Protein AF-A0A4P9YZU3-F1 (afdb_monomer_lite)

InterPro domains:
  IPR013868 Tethering factor for nuclear proteasome Cut8/Sts1 [PF08559] (1-194)
  IPR013868 Tethering factor for nuclear proteasome Cut8/Sts1 [PTHR28032] (4-198)
  IPR038422 Cut8/Sts1 superfamily [G3DSA:1.20.58.1590] (1-195)

Radius of gyration: 26.09 Å; chains: 1; bounding box: 53×91×90 Å

pLDDT: mean 85.04, std 13.96, range [42.75, 96.06]

Sequence (223 aa):
PLTPSNATESLDKQQLASLIATLVDKHPHLRPEVVAQLPRPTIQSVTSALNTLHRRLLAAFPYSRNGPGRDDYTFHRVRPVLDELRTNLLQYGEHFVQASEHSVTAFAYLALAATIIEQMPHWDNPEHDRAYRSDLYRRLAERWQLAVDVATKRAAEGKIYGEQTVSEWYRCLERHSAQANGALDDVLASFRKGLGWMIGVHPTVPTVNPIPSGHGLFSSGIY

Secondary structure (DSSP, 8-state):
---HHHHHHT--HHHHHHHHHHHHHH-GGGHHHHHHHSPPPPHHHHHHHHHHHHHHHHHHSPP-TTSS--SHHHHHHHHHHHHHHHHHHHHHHHHHHHS-S-HHHHHHHHHHHHHHHHTSPPPSSHHHHIIIIIHHHHHHHHHHHHHHHHHHHHHHTT----HHHHHHHHHHHHHHHHHTTTTTHHHHHHHHHHTGGGTT--------PPP------------

Structure (mmCIF, N/CA/C/O backbone):
data_AF-A0A4P9YZU3-F1
#
_entry.id   AF-A0A4P9YZU3-F1
#
loop_
_atom_site.group_PDB
_atom_site.id
_atom_site.type_symbol
_atom_site.label_atom_id
_atom_site.label_alt_id
_atom_site.label_comp_id
_atom_site.label_asym_id
_atom_site.label_entity_id
_atom_site.label_seq_id
_atom_site.pdbx_PDB_ins_code
_atom_site.Cartn_x
_atom_site.Cartn_y
_atom_site.Cartn_z
_atom_site.occupancy
_atom_site.B_iso_or_equiv
_atom_site.auth_seq_id
_atom_site.auth_comp_id
_atom_site.auth_asym_id
_atom_site.auth_atom_id
_atom_site.pdbx_PDB_model_num
ATOM 1 N N . PRO A 1 1 ? -15.976 -33.648 -32.271 1.00 57.41 1 PRO A N 1
ATOM 2 C CA . PRO A 1 1 ? -16.335 -32.250 -31.923 1.00 57.41 1 PRO A CA 1
ATOM 3 C C . PRO A 1 1 ? -15.820 -31.899 -30.521 1.00 57.41 1 PRO A C 1
ATOM 5 O O . PRO A 1 1 ? -16.070 -32.660 -29.593 1.00 57.41 1 PRO A O 1
ATOM 8 N N . LEU A 1 2 ? -15.067 -30.804 -30.378 1.00 50.19 2 LEU A N 1
ATOM 9 C CA . LEU A 1 2 ? -14.617 -30.316 -29.069 1.00 50.19 2 LEU A CA 1
ATOM 10 C C . LEU A 1 2 ? -15.825 -29.762 -28.301 1.00 50.19 2 LEU A C 1
ATOM 12 O O . LEU A 1 2 ? -16.547 -28.912 -28.819 1.00 50.19 2 LEU A O 1
ATOM 16 N N . THR A 1 3 ? -16.070 -30.262 -27.093 1.00 70.00 3 THR A N 1
ATOM 17 C CA . THR A 1 3 ? -17.050 -29.683 -26.166 1.00 70.00 3 THR A CA 1
ATOM 18 C C . THR A 1 3 ? -16.420 -28.486 -25.439 1.00 70.00 3 THR A C 1
ATOM 20 O O . THR A 1 3 ? -15.199 -28.468 -25.255 1.00 70.00 3 THR A O 1
ATOM 23 N N . PRO A 1 4 ? -17.208 -27.489 -24.990 1.00 68.06 4 PRO A N 1
ATOM 24 C CA . PRO A 1 4 ? -16.687 -26.359 -24.215 1.00 68.06 4 PRO A CA 1
ATOM 25 C C . PRO A 1 4 ? -15.885 -26.800 -22.981 1.00 68.06 4 PRO A C 1
ATOM 27 O O . PRO A 1 4 ? -14.844 -26.220 -22.698 1.00 68.06 4 PRO A O 1
ATOM 30 N N . SER A 1 5 ? -16.316 -27.873 -22.307 1.00 70.81 5 SER A N 1
ATOM 31 C CA . SER A 1 5 ? -15.643 -28.439 -21.130 1.00 70.81 5 SER A CA 1
ATOM 32 C C . SER A 1 5 ? -14.232 -28.951 -21.442 1.00 70.81 5 SER A C 1
ATOM 34 O O . SER A 1 5 ? -13.272 -28.549 -20.790 1.00 70.81 5 SER A O 1
ATOM 36 N N . ASN A 1 6 ? -14.070 -29.742 -22.506 1.00 70.75 6 ASN A N 1
ATOM 37 C CA . ASN A 1 6 ? -12.763 -30.295 -22.874 1.00 70.75 6 ASN A CA 1
ATOM 38 C C . ASN A 1 6 ? -11.835 -29.210 -23.448 1.00 70.75 6 ASN A C 1
ATOM 40 O O . ASN A 1 6 ? -10.616 -29.299 -23.329 1.00 70.75 6 ASN A O 1
ATOM 44 N N . ALA A 1 7 ? -12.399 -28.161 -24.060 1.00 69.50 7 ALA A N 1
ATOM 45 C CA . ALA A 1 7 ? -11.628 -27.004 -24.501 1.00 69.50 7 ALA A CA 1
ATOM 46 C C . ALA A 1 7 ? -11.072 -26.214 -23.304 1.00 69.50 7 ALA A C 1
ATOM 48 O O . ALA A 1 7 ? -9.908 -25.821 -23.330 1.00 69.50 7 ALA A O 1
ATOM 49 N N . THR A 1 8 ? -11.858 -26.038 -22.233 1.00 71.94 8 THR A N 1
ATOM 50 C CA . THR A 1 8 ? -11.397 -25.343 -21.019 1.00 71.94 8 THR A CA 1
ATOM 51 C C . THR A 1 8 ? -10.332 -26.104 -20.236 1.00 71.94 8 THR A C 1
ATOM 53 O O . THR A 1 8 ? -9.487 -25.466 -19.620 1.00 71.94 8 THR A O 1
ATOM 56 N N . GLU A 1 9 ? -10.313 -27.439 -20.303 1.00 78.50 9 GLU A N 1
ATOM 57 C CA . GLU A 1 9 ? -9.269 -28.266 -19.672 1.00 78.50 9 GLU A CA 1
ATOM 58 C C . GLU A 1 9 ? -7.877 -28.039 -20.274 1.00 78.50 9 GLU A C 1
ATOM 60 O O . GLU A 1 9 ? -6.870 -28.224 -19.595 1.00 78.50 9 GLU A O 1
ATOM 65 N N . SER A 1 10 ? -7.813 -27.615 -21.539 1.00 82.56 10 SER A N 1
ATOM 66 C CA . SER A 1 10 ? -6.550 -27.315 -22.221 1.00 82.56 10 SER A CA 1
ATOM 67 C C . SER A 1 10 ? -6.016 -25.903 -21.954 1.00 82.56 10 SER A C 1
ATOM 69 O O . SER A 1 10 ? -4.887 -25.606 -22.343 1.00 82.56 10 SER A O 1
ATOM 71 N N . LEU A 1 11 ? -6.813 -25.035 -21.317 1.00 83.69 11 LEU A N 1
ATOM 72 C CA . LEU A 1 11 ? -6.435 -23.648 -21.063 1.00 83.69 11 LEU A CA 1
ATOM 73 C C . LEU A 1 11 ? -5.573 -23.534 -19.806 1.00 83.69 11 LEU A C 1
ATOM 75 O O . LEU A 1 11 ? -5.938 -24.007 -18.730 1.00 83.69 11 LEU A O 1
ATOM 79 N N . ASP A 1 12 ? -4.458 -22.820 -19.919 1.00 85.81 12 ASP A N 1
ATOM 80 C CA . ASP A 1 12 ? -3.686 -22.405 -18.756 1.00 85.81 12 ASP A CA 1
ATOM 81 C C . ASP A 1 12 ? -4.358 -21.235 -18.001 1.00 85.81 12 ASP A C 1
ATOM 83 O O . ASP A 1 12 ? -5.349 -20.633 -18.432 1.00 85.81 12 ASP A O 1
ATOM 87 N N . LYS A 1 13 ? -3.799 -20.883 -16.837 1.00 82.19 13 LYS A N 1
ATOM 88 C CA . LYS A 1 13 ? -4.324 -19.808 -15.981 1.00 82.19 13 LYS A CA 1
ATOM 89 C C . LYS A 1 13 ? -4.395 -18.452 -16.695 1.00 82.19 13 LYS A C 1
ATOM 91 O O . LYS A 1 13 ? -5.331 -17.693 -16.442 1.00 82.19 13 LYS A O 1
ATOM 96 N N . GLN A 1 14 ? -3.405 -18.116 -17.525 1.00 78.69 14 GLN A N 1
ATOM 97 C CA . GLN A 1 14 ? -3.384 -16.837 -18.239 1.00 78.69 14 GLN A CA 1
ATOM 98 C C . GLN A 1 14 ? -4.449 -16.826 -19.331 1.00 78.69 14 GLN A C 1
ATOM 100 O O . GLN A 1 14 ? -5.204 -15.862 -19.429 1.00 78.69 14 GLN A O 1
ATOM 105 N N . GLN A 1 15 ? -4.567 -17.915 -20.087 1.00 84.19 15 GLN A N 1
ATOM 106 C CA . GLN A 1 15 ? -5.568 -18.070 -21.136 1.00 84.19 15 GLN A CA 1
ATOM 107 C C . GLN A 1 15 ? -6.993 -18.007 -20.574 1.00 84.19 15 GLN A C 1
ATOM 109 O O . GLN A 1 15 ? -7.841 -17.308 -21.132 1.00 84.19 15 GLN A O 1
ATOM 114 N N . LEU A 1 16 ? -7.250 -18.652 -19.431 1.00 86.75 16 LEU A N 1
ATOM 115 C CA . LEU A 1 16 ? -8.545 -18.580 -18.756 1.00 86.75 16 LEU A CA 1
ATOM 116 C C . LEU A 1 16 ? -8.852 -17.161 -18.250 1.00 86.75 16 LEU A C 1
ATOM 118 O O . LEU A 1 16 ? -9.959 -16.662 -18.451 1.00 86.75 16 LEU A O 1
ATOM 122 N N . ALA A 1 17 ? -7.875 -16.479 -17.642 1.00 84.19 17 ALA A N 1
ATOM 123 C CA . ALA A 1 17 ? -8.046 -15.100 -17.182 1.00 84.19 17 ALA A CA 1
ATOM 124 C C . ALA A 1 17 ? -8.335 -14.134 -18.346 1.00 84.19 17 ALA A C 1
ATOM 126 O O . ALA A 1 17 ? -9.250 -13.315 -18.254 1.00 84.19 17 ALA A O 1
ATOM 127 N N . SER A 1 18 ? -7.606 -14.260 -19.4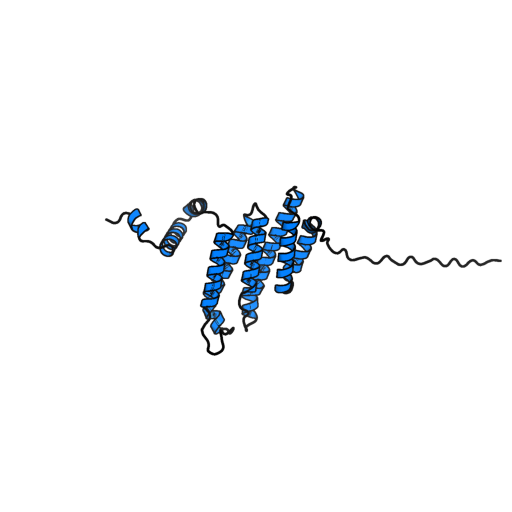59 1.00 86.06 18 SER A N 1
ATOM 128 C CA . SER A 1 18 ? -7.834 -13.470 -20.674 1.00 86.06 18 SER A CA 1
ATOM 129 C C . SER A 1 18 ? -9.197 -13.748 -21.305 1.00 86.06 18 SER A C 1
ATOM 131 O O . SER A 1 18 ? -9.857 -12.813 -21.764 1.00 86.06 18 SER A O 1
ATOM 133 N N . LEU A 1 19 ? -9.652 -15.005 -21.304 1.00 89.62 19 LEU A N 1
ATOM 134 C CA . LEU A 1 19 ? -10.982 -15.371 -21.785 1.00 89.62 19 LEU A CA 1
ATOM 135 C C . LEU A 1 19 ? -12.079 -14.715 -20.938 1.00 89.62 19 LEU A C 1
ATOM 137 O O . LEU A 1 19 ? -12.975 -14.084 -21.495 1.00 89.62 19 LEU A O 1
ATOM 141 N N . ILE A 1 20 ? -11.986 -14.812 -19.607 1.00 87.38 20 ILE A N 1
ATOM 142 C CA . ILE A 1 20 ? -12.951 -14.192 -18.686 1.00 87.38 20 ILE A CA 1
ATOM 143 C C . ILE A 1 20 ? -12.963 -12.671 -18.866 1.00 87.38 20 ILE A C 1
ATOM 145 O O . ILE A 1 20 ? -14.038 -12.090 -18.994 1.00 87.38 20 ILE A O 1
ATOM 149 N N . ALA A 1 21 ? -11.794 -12.024 -18.938 1.00 86.75 21 ALA A N 1
ATOM 150 C CA . ALA A 1 21 ? -11.701 -10.582 -19.167 1.00 86.75 21 ALA A CA 1
ATOM 151 C C . ALA A 1 21 ? -12.382 -10.175 -20.485 1.00 86.75 21 ALA A C 1
ATOM 153 O O . ALA A 1 21 ? -13.226 -9.282 -20.500 1.00 86.75 21 ALA A O 1
ATOM 154 N N . THR A 1 22 ? -12.106 -10.907 -21.568 1.00 90.81 22 THR A N 1
ATOM 155 C CA . THR A 1 22 ? -12.719 -10.665 -22.883 1.00 90.81 22 THR A CA 1
ATOM 156 C C . THR A 1 22 ? -14.238 -10.859 -22.854 1.00 90.81 22 THR A C 1
ATOM 158 O O . THR A 1 22 ? -14.970 -10.105 -23.496 1.00 90.81 22 THR A O 1
ATOM 161 N N . LEU A 1 23 ? -14.733 -11.864 -22.124 1.00 90.50 23 LEU A N 1
ATOM 162 C CA . LEU A 1 23 ? -16.167 -12.111 -21.964 1.00 90.50 23 LEU A CA 1
ATOM 163 C C . LEU A 1 23 ? -16.852 -10.986 -21.184 1.00 90.50 23 LEU A C 1
ATOM 165 O O . LEU A 1 23 ? -17.900 -10.510 -21.614 1.00 90.50 23 LEU A O 1
ATOM 169 N N . VAL A 1 24 ? -16.251 -10.528 -20.084 1.00 92.06 24 VAL A N 1
ATOM 170 C CA . VAL A 1 24 ? -16.778 -9.417 -19.277 1.00 92.06 24 VAL A CA 1
ATOM 171 C C . VAL A 1 24 ? -16.784 -8.107 -20.069 1.00 92.06 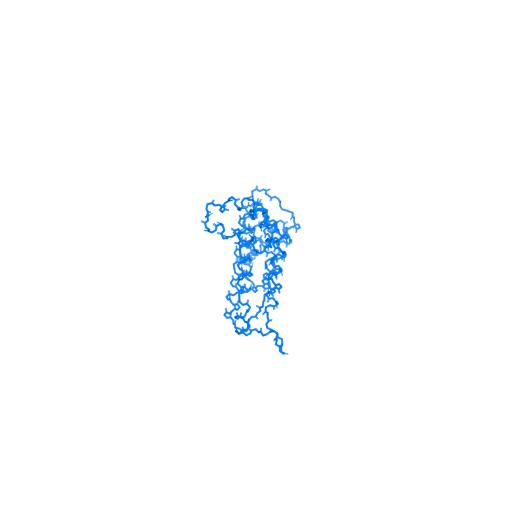24 VAL A C 1
ATOM 173 O O . VAL A 1 24 ? -17.744 -7.347 -19.966 1.00 92.06 24 VAL A O 1
ATOM 176 N N . ASP A 1 25 ? -15.765 -7.849 -20.889 1.00 91.62 25 ASP A N 1
ATOM 177 C CA . ASP A 1 25 ? -15.708 -6.640 -21.719 1.00 91.62 25 ASP A CA 1
ATOM 178 C C . ASP A 1 25 ? -16.747 -6.656 -22.849 1.00 91.62 25 ASP A C 1
ATOM 180 O O . ASP A 1 25 ? -17.373 -5.634 -23.131 1.00 91.62 25 ASP A O 1
ATOM 184 N N . LYS A 1 26 ? -16.991 -7.821 -23.465 1.00 94.50 26 LYS A N 1
ATOM 185 C CA . LYS A 1 26 ? -18.049 -7.990 -24.479 1.00 94.50 26 LYS A CA 1
ATOM 186 C C . LYS A 1 26 ? -19.457 -7.987 -23.883 1.00 94.50 26 LYS A C 1
ATOM 188 O O . LYS A 1 26 ? -20.407 -7.608 -24.566 1.00 94.50 26 LYS A O 1
ATOM 193 N N . HIS A 1 27 ? -19.598 -8.385 -22.621 1.00 93.56 27 HIS A N 1
ATOM 194 C CA . HIS A 1 27 ? -20.874 -8.472 -21.916 1.00 93.56 27 HIS A CA 1
ATOM 195 C C . HIS A 1 27 ? -20.797 -7.785 -20.539 1.00 93.56 27 HIS A C 1
ATOM 197 O O . HIS A 1 27 ? -20.809 -8.463 -19.510 1.00 93.56 27 HIS A O 1
ATOM 203 N N . PRO A 1 28 ? -20.782 -6.435 -20.479 1.00 92.75 28 PRO A N 1
ATOM 204 C CA . PRO A 1 28 ? -20.572 -5.698 -19.227 1.00 92.75 28 PRO A CA 1
ATOM 205 C C . PRO A 1 28 ? -21.597 -5.995 -18.125 1.00 92.75 28 PRO A C 1
ATOM 207 O O . PRO A 1 28 ? -21.283 -5.869 -16.942 1.00 92.75 28 PRO A O 1
ATOM 210 N N . HIS A 1 29 ? -22.808 -6.424 -18.496 1.00 92.88 29 HIS A N 1
ATOM 211 C CA . HIS A 1 29 ? -23.859 -6.824 -17.556 1.00 92.88 29 HIS A CA 1
ATOM 212 C C . HIS A 1 29 ? -23.497 -8.070 -16.730 1.00 92.88 29 HIS A C 1
ATOM 214 O O . HIS A 1 29 ? -24.055 -8.246 -15.654 1.00 92.88 29 HIS A O 1
ATOM 220 N N . LEU A 1 30 ? -22.550 -8.901 -17.188 1.00 90.56 30 LEU A N 1
ATOM 221 C CA . LEU A 1 30 ? -22.054 -10.065 -16.442 1.00 90.56 30 LEU A CA 1
ATOM 222 C C . LEU A 1 30 ? -21.044 -9.682 -15.356 1.00 90.56 30 LEU A C 1
ATOM 224 O O . LEU A 1 30 ? -20.755 -10.487 -14.473 1.00 90.56 30 LEU A O 1
ATOM 228 N N . ARG A 1 31 ? -20.489 -8.462 -15.389 1.00 88.25 31 ARG A N 1
ATOM 229 C CA . ARG A 1 31 ? -19.443 -8.032 -14.450 1.00 88.25 31 ARG A CA 1
ATOM 230 C C . ARG A 1 31 ? -19.847 -8.211 -12.977 1.00 88.25 31 ARG A C 1
ATOM 232 O O . ARG A 1 31 ? -19.029 -8.758 -12.241 1.00 88.25 31 ARG A O 1
ATOM 239 N N . PRO A 1 32 ? -21.052 -7.812 -12.520 1.00 86.94 32 PRO A N 1
ATOM 240 C CA . PRO A 1 32 ? -21.451 -8.002 -11.126 1.00 86.94 32 PRO A CA 1
ATOM 241 C C . PRO A 1 32 ? -21.536 -9.481 -10.730 1.00 86.94 32 PRO A C 1
ATOM 243 O O . PRO A 1 32 ? -21.105 -9.837 -9.639 1.00 86.94 32 PRO A O 1
ATOM 246 N N . GLU A 1 33 ? -22.040 -10.341 -11.619 1.00 89.19 33 GLU A N 1
ATOM 247 C CA . GLU A 1 33 ? -22.178 -11.781 -11.371 1.00 89.19 33 GLU A CA 1
ATOM 248 C C . GLU A 1 33 ? -20.815 -12.473 -11.308 1.00 89.19 33 GLU A C 1
ATOM 250 O O . GLU A 1 33 ? -20.533 -13.206 -10.362 1.00 89.19 33 GLU A O 1
ATOM 255 N N . VAL A 1 34 ? -19.925 -12.168 -12.256 1.00 87.00 34 VAL A N 1
ATOM 256 C CA . VAL A 1 34 ? -18.548 -12.677 -12.250 1.00 87.00 34 VAL A CA 1
ATOM 257 C C . VAL A 1 34 ? -17.826 -12.232 -10.980 1.00 87.00 34 VAL A C 1
ATOM 259 O O . VAL A 1 34 ? -17.238 -13.059 -10.292 1.00 87.00 34 VAL A O 1
ATOM 262 N N . VAL A 1 35 ? -17.908 -10.948 -10.615 1.00 83.69 35 VAL A N 1
ATOM 263 C CA . VAL A 1 35 ? -17.289 -10.428 -9.384 1.00 83.69 35 VAL A CA 1
ATOM 264 C C . VAL A 1 35 ? -17.871 -11.087 -8.130 1.00 83.69 35 VAL A C 1
ATOM 266 O O . VAL A 1 35 ? -17.119 -11.345 -7.195 1.00 83.69 35 VAL A O 1
ATOM 269 N N . ALA A 1 36 ? -19.170 -11.397 -8.105 1.00 84.69 36 ALA A N 1
ATOM 270 C CA . ALA A 1 36 ? -19.808 -12.082 -6.982 1.00 84.69 36 ALA A CA 1
ATOM 271 C C . ALA A 1 36 ? -19.351 -13.543 -6.826 1.00 84.69 36 ALA A C 1
ATOM 273 O O . ALA A 1 36 ? -19.331 -14.053 -5.706 1.00 84.69 36 ALA A O 1
ATOM 274 N N . GLN A 1 37 ? -18.974 -14.208 -7.922 1.00 85.56 37 GLN A N 1
ATOM 275 C CA . GLN A 1 37 ? -18.447 -15.576 -7.895 1.00 85.56 37 GLN A CA 1
ATOM 276 C C . GLN A 1 37 ? -16.935 -15.641 -7.651 1.00 85.56 37 GLN A C 1
ATOM 278 O O . GLN A 1 37 ? -16.422 -16.678 -7.225 1.00 85.56 37 GLN A O 1
ATOM 283 N N . LEU A 1 38 ? -16.203 -14.554 -7.908 1.00 83.00 38 LEU A N 1
ATOM 284 C CA . LEU A 1 38 ? -14.775 -14.506 -7.627 1.00 83.00 38 LEU A CA 1
ATOM 285 C C . LEU A 1 38 ? -14.528 -14.497 -6.109 1.00 83.00 38 LEU A C 1
ATOM 287 O O . LEU A 1 38 ? -15.150 -13.722 -5.377 1.00 83.00 38 LEU A O 1
ATOM 291 N N . PRO A 1 39 ? -13.586 -15.317 -5.609 1.00 81.44 39 PRO A N 1
ATOM 292 C CA . PRO A 1 39 ? -13.216 -15.266 -4.205 1.00 81.44 39 PRO A CA 1
ATOM 293 C C . PRO A 1 39 ? -12.659 -13.878 -3.878 1.00 81.44 39 PRO A C 1
ATOM 295 O O . PRO A 1 39 ? -11.808 -13.352 -4.601 1.00 81.44 39 PRO A O 1
ATOM 298 N N . ARG A 1 40 ? -13.125 -13.285 -2.769 1.00 82.00 40 ARG A N 1
ATOM 299 C CA . ARG A 1 40 ? -12.603 -11.991 -2.313 1.00 82.00 40 ARG A CA 1
ATOM 300 C C . ARG A 1 40 ? -11.087 -12.094 -2.093 1.00 82.00 40 ARG A C 1
ATOM 302 O O . ARG A 1 40 ? -10.649 -13.028 -1.413 1.00 82.00 40 ARG A O 1
ATOM 309 N N . PRO A 1 41 ? -10.287 -11.150 -2.620 1.00 85.94 41 PRO A N 1
ATOM 310 C CA . PRO A 1 41 ? -8.849 -11.136 -2.392 1.00 85.94 41 PRO A CA 1
ATOM 311 C C . PRO A 1 41 ? -8.526 -11.115 -0.895 1.00 85.94 41 PRO A C 1
ATOM 313 O O . PRO A 1 41 ? -8.937 -10.219 -0.163 1.00 85.94 41 PRO A O 1
ATOM 316 N N . THR A 1 42 ? -7.768 -12.102 -0.423 1.00 90.44 42 THR A N 1
ATOM 317 C CA . THR A 1 42 ? -7.252 -12.114 0.953 1.00 90.44 42 THR A CA 1
ATOM 318 C C . THR A 1 42 ? -5.927 -11.366 1.022 1.00 90.44 42 THR A C 1
ATOM 320 O O . THR A 1 42 ? -5.198 -11.308 0.026 1.00 90.44 42 THR A O 1
ATOM 323 N N . ILE A 1 43 ? -5.554 -10.870 2.208 1.00 91.88 43 ILE A N 1
ATOM 324 C CA . ILE A 1 43 ? -4.244 -10.230 2.415 1.00 91.88 43 ILE A CA 1
ATOM 325 C C . ILE A 1 43 ? -3.112 -11.149 1.960 1.00 91.88 43 ILE A C 1
ATOM 327 O O . ILE A 1 43 ? -2.240 -10.709 1.226 1.00 91.88 43 ILE A O 1
ATOM 331 N N . GLN A 1 44 ? -3.157 -12.442 2.291 1.00 92.25 44 GLN A N 1
ATOM 332 C CA . GLN A 1 44 ? -2.124 -13.393 1.871 1.00 92.25 44 GLN A CA 1
ATOM 333 C C . GLN A 1 44 ? -2.027 -13.526 0.344 1.00 92.25 44 GLN A C 1
ATOM 335 O O . GLN A 1 44 ? -0.921 -13.531 -0.205 1.00 92.25 44 GLN A O 1
ATOM 340 N N . SER A 1 45 ? -3.167 -13.614 -0.352 1.00 91.12 45 SER A N 1
ATOM 341 C CA . SER A 1 45 ? -3.180 -13.712 -1.817 1.00 91.12 45 SER A CA 1
ATOM 342 C C . SER A 1 45 ? -2.603 -12.454 -2.473 1.00 91.12 45 SER A C 1
ATOM 344 O O . SER A 1 45 ? -1.794 -12.553 -3.397 1.00 91.12 45 SER A O 1
ATOM 346 N N . VAL A 1 46 ? -2.933 -11.280 -1.927 1.00 94.31 46 VAL A N 1
ATOM 347 C CA . VAL A 1 46 ? -2.458 -9.988 -2.424 1.00 94.31 46 VAL A CA 1
ATOM 348 C C . VAL A 1 46 ? -0.980 -9.783 -2.106 1.00 94.31 46 VAL A C 1
ATOM 350 O O . VAL A 1 46 ? -0.230 -9.371 -2.987 1.00 94.31 46 VAL A O 1
ATOM 353 N N . THR A 1 47 ? -0.513 -10.174 -0.917 1.00 95.38 47 THR A N 1
ATOM 354 C CA . THR A 1 47 ? 0.915 -10.198 -0.568 1.00 95.38 47 THR A CA 1
ATOM 355 C C . THR A 1 47 ? 1.717 -11.024 -1.568 1.00 95.38 47 THR A C 1
ATOM 357 O O . THR A 1 47 ? 2.751 -10.574 -2.058 1.00 95.38 47 THR A O 1
ATOM 360 N N . SER A 1 48 ? 1.242 -12.222 -1.920 1.00 95.06 48 SER A N 1
ATOM 361 C CA . SER A 1 48 ? 1.917 -13.075 -2.905 1.00 95.06 48 SER A CA 1
ATOM 362 C C . SER A 1 48 ? 1.938 -12.444 -4.305 1.00 95.06 48 SER A C 1
ATOM 364 O O . SER A 1 48 ? 2.982 -12.432 -4.968 1.00 95.06 48 SER A O 1
ATOM 366 N N . ALA A 1 49 ? 0.812 -11.867 -4.738 1.00 93.62 49 ALA A N 1
ATOM 367 C CA . ALA A 1 49 ? 0.691 -11.201 -6.033 1.00 93.62 49 ALA A CA 1
ATOM 368 C C . ALA A 1 49 ? 1.618 -9.978 -6.142 1.00 93.62 49 ALA A C 1
ATOM 370 O O . ALA A 1 49 ? 2.412 -9.888 -7.082 1.00 93.62 49 ALA A O 1
ATOM 371 N N . LEU A 1 50 ? 1.592 -9.083 -5.152 1.00 96.06 50 LEU A N 1
ATOM 372 C CA . LEU A 1 50 ? 2.425 -7.882 -5.128 1.00 96.06 50 LEU A CA 1
ATOM 373 C C . LEU A 1 50 ? 3.918 -8.216 -5.022 1.00 96.06 50 LEU A C 1
ATOM 375 O O . LEU A 1 50 ? 4.720 -7.643 -5.754 1.00 96.06 50 LEU A O 1
ATOM 379 N N . ASN A 1 51 ? 4.302 -9.204 -4.209 1.00 95.44 51 ASN A N 1
ATOM 380 C CA . ASN A 1 51 ? 5.693 -9.666 -4.154 1.00 95.44 51 ASN A CA 1
ATOM 381 C C . ASN A 1 51 ? 6.157 -10.280 -5.482 1.00 95.44 51 ASN A C 1
ATOM 383 O O . ASN A 1 51 ? 7.324 -10.161 -5.851 1.00 95.44 51 ASN A O 1
ATOM 387 N N . THR A 1 52 ? 5.258 -10.933 -6.222 1.00 95.50 52 THR A N 1
ATOM 388 C CA . THR A 1 52 ? 5.568 -11.455 -7.559 1.00 95.50 52 THR A CA 1
ATOM 389 C C . THR A 1 52 ? 5.808 -10.323 -8.553 1.00 95.50 52 THR A C 1
ATOM 391 O O . THR A 1 52 ? 6.787 -10.374 -9.296 1.00 95.50 52 THR A O 1
ATOM 394 N N . LEU A 1 53 ? 4.973 -9.281 -8.535 1.00 95.62 53 LEU A N 1
ATOM 395 C CA . LEU A 1 53 ? 5.176 -8.079 -9.350 1.00 95.62 53 LEU A CA 1
ATOM 396 C C . LEU A 1 53 ? 6.467 -7.349 -8.976 1.00 95.62 53 LEU A C 1
ATOM 398 O O . LEU A 1 53 ? 7.228 -6.972 -9.861 1.00 95.62 53 LEU A O 1
ATOM 402 N N . HIS A 1 54 ? 6.765 -7.227 -7.683 1.00 94.62 54 HIS A N 1
ATOM 403 C CA . HIS A 1 54 ? 8.007 -6.624 -7.216 1.00 94.62 54 HIS A CA 1
ATOM 404 C C . HIS A 1 54 ? 9.239 -7.411 -7.699 1.00 94.62 54 HIS A C 1
ATOM 406 O O . HIS A 1 54 ? 10.160 -6.829 -8.264 1.00 94.62 54 HIS A O 1
ATOM 412 N N . ARG A 1 55 ? 9.235 -8.748 -7.604 1.00 94.62 55 ARG A N 1
ATOM 413 C CA . ARG A 1 55 ? 10.311 -9.579 -8.178 1.00 94.62 55 ARG A CA 1
ATOM 414 C C . ARG A 1 55 ? 10.430 -9.425 -9.694 1.00 94.62 55 ARG A C 1
ATOM 416 O O . ARG A 1 55 ? 11.544 -9.359 -10.203 1.00 94.62 55 ARG A O 1
ATOM 423 N N . ARG A 1 56 ? 9.305 -9.349 -10.417 1.00 94.75 56 ARG A N 1
ATOM 424 C CA . ARG A 1 56 ? 9.295 -9.088 -11.868 1.00 94.75 56 ARG A CA 1
ATOM 425 C C . ARG A 1 56 ? 9.904 -7.725 -12.195 1.00 94.75 56 ARG A C 1
ATOM 427 O O . ARG A 1 56 ? 10.661 -7.636 -13.154 1.00 94.75 56 ARG A O 1
ATOM 434 N N . LEU A 1 57 ? 9.619 -6.696 -11.395 1.00 93.69 57 LEU A N 1
ATOM 435 C CA . LEU A 1 57 ? 10.224 -5.372 -11.543 1.00 93.69 57 LEU A CA 1
ATOM 436 C C . LEU A 1 57 ? 11.745 -5.457 -11.390 1.00 93.69 57 LEU A C 1
ATOM 438 O O . LEU A 1 57 ? 12.466 -4.985 -12.263 1.00 93.69 57 LEU A O 1
ATOM 442 N N . LEU A 1 58 ? 12.232 -6.114 -10.332 1.00 91.44 58 LEU A N 1
ATOM 443 C CA . LEU A 1 58 ? 13.669 -6.299 -10.103 1.00 91.44 58 LEU A CA 1
ATOM 444 C C . LEU A 1 58 ? 14.342 -7.095 -11.235 1.00 91.44 58 LEU A C 1
ATOM 446 O O . LEU A 1 58 ? 15.440 -6.747 -11.659 1.00 91.44 58 LEU A O 1
ATOM 450 N N . ALA A 1 59 ? 13.674 -8.119 -11.769 1.00 91.81 59 ALA A N 1
ATOM 451 C CA . ALA A 1 59 ? 14.178 -8.918 -12.887 1.00 91.81 59 ALA A CA 1
ATOM 452 C C . ALA A 1 59 ? 14.147 -8.183 -14.242 1.00 91.81 59 ALA A C 1
ATOM 454 O O . ALA A 1 59 ? 14.878 -8.553 -15.159 1.00 91.81 59 ALA A O 1
ATOM 455 N N . ALA A 1 60 ? 13.313 -7.149 -14.393 1.00 91.94 60 ALA A N 1
ATOM 456 C CA . ALA A 1 60 ? 13.222 -6.371 -15.629 1.00 91.94 60 ALA A CA 1
ATOM 457 C C . ALA A 1 60 ? 14.442 -5.459 -15.849 1.00 91.94 60 ALA A C 1
ATOM 459 O O . ALA A 1 60 ? 14.687 -5.029 -16.985 1.00 91.94 60 ALA A O 1
ATOM 460 N N . PHE A 1 61 ? 15.215 -5.181 -14.792 1.00 91.31 61 PHE A N 1
ATOM 461 C CA . PHE A 1 61 ? 16.403 -4.340 -14.873 1.00 91.31 61 PHE A CA 1
ATOM 462 C C . PHE A 1 61 ? 17.446 -4.913 -15.850 1.00 91.31 61 PHE A C 1
ATOM 464 O O . PHE A 1 61 ? 17.690 -6.121 -15.874 1.00 91.31 61 PHE A O 1
ATOM 471 N N . PRO A 1 62 ? 18.074 -4.063 -16.682 1.00 86.38 62 PRO A N 1
ATOM 472 C CA . PRO A 1 62 ? 19.140 -4.485 -17.575 1.00 86.38 62 PRO A CA 1
ATOM 473 C C . PRO A 1 62 ? 20.363 -4.957 -16.785 1.00 86.38 62 PRO A C 1
ATOM 475 O O . PRO A 1 62 ? 20.801 -4.302 -15.839 1.00 86.38 62 PRO A O 1
ATOM 478 N N . TYR A 1 63 ? 20.965 -6.061 -17.232 1.00 77.44 63 TYR A N 1
ATOM 479 C CA . TYR A 1 63 ? 22.310 -6.433 -16.810 1.00 77.44 63 TYR A CA 1
ATOM 480 C C . TYR A 1 63 ? 23.295 -5.428 -17.404 1.00 77.44 63 TYR A C 1
ATOM 482 O O . TYR A 1 63 ? 23.398 -5.299 -18.623 1.00 77.44 63 TYR A O 1
ATOM 490 N N . SER A 1 64 ? 24.012 -4.711 -16.546 1.00 70.62 64 SER A N 1
ATOM 491 C CA . SER A 1 64 ? 25.089 -3.815 -16.954 1.00 70.62 64 SER A CA 1
ATOM 492 C C . SER A 1 64 ? 26.377 -4.209 -16.237 1.00 70.62 64 SER A C 1
ATOM 494 O O . SER A 1 64 ? 26.349 -4.690 -15.102 1.00 70.62 64 SER A O 1
ATOM 496 N N . ARG A 1 65 ? 27.516 -3.977 -16.901 1.00 60.56 65 ARG A N 1
ATOM 497 C CA . ARG A 1 65 ? 28.859 -4.226 -16.354 1.00 60.56 65 ARG A CA 1
ATOM 498 C C . ARG A 1 65 ? 29.116 -3.458 -15.047 1.00 60.56 65 ARG A C 1
ATOM 500 O O . ARG A 1 65 ? 29.924 -3.908 -14.246 1.00 60.56 65 ARG A O 1
ATOM 507 N N . ASN A 1 66 ? 28.393 -2.356 -14.827 1.00 67.56 66 ASN A N 1
ATOM 508 C CA . ASN A 1 66 ? 28.505 -1.484 -13.655 1.00 67.56 66 ASN A CA 1
ATOM 509 C C . ASN A 1 66 ? 27.300 -1.616 -12.695 1.00 67.56 66 ASN A C 1
ATOM 511 O O . ASN A 1 66 ? 27.117 -0.773 -11.824 1.00 67.56 66 ASN A O 1
ATOM 515 N N . GLY A 1 67 ? 26.469 -2.656 -12.847 1.00 64.50 67 GLY A N 1
ATOM 516 C CA . GLY A 1 67 ? 25.222 -2.828 -12.090 1.00 64.50 67 GLY A CA 1
ATOM 517 C C . GLY A 1 67 ? 24.001 -2.195 -12.777 1.00 64.50 67 GLY A C 1
ATOM 518 O O . GLY A 1 67 ? 24.147 -1.514 -13.792 1.00 64.50 67 GLY A O 1
ATOM 519 N N . PRO A 1 68 ? 22.773 -2.454 -12.298 1.00 69.94 68 PRO A N 1
ATOM 520 C CA . PRO A 1 68 ? 21.566 -1.948 -12.944 1.00 69.94 68 PRO A CA 1
ATOM 521 C C . PRO A 1 68 ? 21.533 -0.416 -12.876 1.00 69.94 68 PRO A C 1
ATOM 523 O O . PRO A 1 68 ? 21.433 0.150 -11.789 1.00 69.94 68 PRO A O 1
ATOM 526 N N . GLY A 1 69 ? 21.610 0.239 -14.037 1.00 80.62 69 GLY A N 1
ATOM 527 C CA . GLY A 1 69 ? 21.528 1.695 -14.139 1.00 80.62 69 GLY A CA 1
ATOM 528 C C . GLY A 1 69 ? 20.212 2.240 -13.578 1.00 80.62 69 GLY A C 1
ATOM 529 O O . GLY A 1 69 ? 19.215 1.519 -13.456 1.00 80.62 69 GLY A O 1
ATOM 530 N N . ARG A 1 70 ? 20.215 3.521 -13.212 1.00 87.94 70 ARG A N 1
ATOM 531 C CA . ARG A 1 70 ? 19.026 4.286 -12.802 1.00 87.94 70 ARG A CA 1
ATOM 532 C C . ARG A 1 70 ? 18.747 5.447 -13.761 1.00 87.94 70 ARG A C 1
ATOM 534 O O . ARG A 1 70 ? 18.027 6.383 -13.423 1.00 87.94 70 ARG A O 1
ATOM 541 N N . ASP A 1 71 ? 19.272 5.309 -14.975 1.00 90.25 71 ASP A N 1
ATOM 542 C CA . ASP A 1 71 ? 19.139 6.241 -16.082 1.00 90.25 71 ASP A CA 1
ATOM 543 C C . ASP A 1 71 ? 17.781 6.133 -16.793 1.00 90.25 71 ASP A C 1
ATOM 545 O O . ASP A 1 71 ? 16.996 5.197 -16.593 1.00 90.25 71 ASP A O 1
ATOM 549 N N . ASP A 1 72 ? 17.524 7.092 -17.682 1.00 90.75 72 ASP A N 1
ATOM 550 C CA . ASP A 1 72 ? 16.290 7.165 -18.462 1.00 90.75 72 ASP A CA 1
ATOM 551 C C . ASP A 1 72 ? 16.067 5.907 -19.317 1.00 90.75 72 ASP A C 1
ATOM 553 O O . ASP A 1 72 ? 14.932 5.459 -19.483 1.00 90.75 72 ASP A O 1
ATOM 557 N N . TYR A 1 73 ? 17.126 5.296 -19.857 1.00 90.81 73 TYR A N 1
ATOM 558 C CA . TYR A 1 73 ? 16.999 4.056 -20.630 1.00 90.81 73 TYR A CA 1
ATOM 559 C C . TYR A 1 73 ? 16.450 2.916 -19.765 1.00 90.81 73 TYR A C 1
ATOM 561 O O . TYR A 1 73 ? 15.482 2.243 -20.139 1.00 90.81 73 TYR A O 1
ATOM 569 N N . THR A 1 74 ? 17.039 2.716 -18.586 1.00 92.25 74 THR A N 1
ATOM 570 C CA . THR A 1 74 ? 16.614 1.683 -17.646 1.00 92.25 74 THR A CA 1
ATOM 571 C C . THR A 1 74 ? 15.196 1.939 -17.155 1.00 92.25 74 THR A C 1
ATOM 573 O O . THR A 1 74 ? 14.395 1.003 -17.095 1.00 92.25 74 THR A O 1
ATOM 576 N N . PHE A 1 75 ? 14.860 3.201 -16.881 1.00 93.69 75 PHE A N 1
ATOM 577 C CA . PHE A 1 75 ? 13.507 3.610 -16.533 1.00 93.69 75 PHE A CA 1
ATOM 578 C C . PHE A 1 75 ? 12.498 3.190 -17.609 1.00 93.69 75 PHE A C 1
ATOM 580 O O . PHE A 1 75 ? 11.562 2.450 -17.309 1.00 93.69 75 PHE A O 1
ATOM 587 N N . HIS A 1 76 ? 12.708 3.576 -18.873 1.00 93.81 76 HIS A N 1
ATOM 588 C CA . HIS A 1 76 ? 11.789 3.235 -19.965 1.00 93.81 76 HIS A CA 1
ATOM 589 C C . HIS A 1 76 ? 11.631 1.724 -20.153 1.00 93.81 76 HIS A C 1
ATOM 591 O O . HIS A 1 76 ? 10.533 1.252 -20.450 1.00 93.81 76 HIS A O 1
ATOM 597 N N . ARG A 1 77 ? 12.704 0.957 -19.935 1.00 92.69 77 ARG A N 1
ATOM 598 C CA . ARG A 1 77 ? 12.680 -0.505 -20.020 1.00 92.69 77 ARG A CA 1
ATOM 599 C C . ARG A 1 77 ? 11.820 -1.147 -18.930 1.00 92.69 77 ARG A C 1
ATOM 601 O O . ARG A 1 77 ? 11.066 -2.070 -19.232 1.00 92.69 77 ARG A O 1
ATOM 608 N N . VAL A 1 78 ? 11.931 -0.705 -17.675 1.00 94.25 78 VAL A N 1
ATOM 609 C CA . VAL A 1 78 ? 11.168 -1.312 -16.565 1.00 94.25 78 VAL A CA 1
ATOM 610 C C . VAL A 1 78 ? 9.787 -0.690 -16.365 1.00 94.25 78 VAL A C 1
ATOM 612 O O . VAL A 1 78 ? 8.944 -1.283 -15.687 1.00 94.25 78 VAL A O 1
ATOM 615 N N . ARG A 1 79 ? 9.538 0.481 -16.965 1.00 94.50 79 ARG A N 1
ATOM 616 C CA . ARG A 1 79 ? 8.301 1.258 -16.833 1.00 94.50 79 ARG A CA 1
ATOM 617 C C . ARG A 1 79 ? 7.020 0.425 -16.977 1.00 94.50 79 ARG A C 1
ATOM 619 O O . ARG A 1 79 ? 6.160 0.595 -16.120 1.00 94.50 79 ARG A O 1
ATOM 626 N N . PRO A 1 80 ? 6.870 -0.505 -17.942 1.00 95.56 80 PRO A N 1
ATOM 627 C CA . PRO A 1 80 ? 5.642 -1.296 -18.050 1.00 95.56 80 PRO A CA 1
ATOM 628 C C . PRO A 1 80 ? 5.325 -2.109 -16.784 1.00 95.56 80 PRO A C 1
ATOM 630 O O . PRO A 1 80 ? 4.185 -2.129 -16.326 1.00 95.56 80 PRO A O 1
ATOM 633 N N . VAL A 1 81 ? 6.338 -2.738 -16.178 1.00 94.88 81 VAL A N 1
ATOM 634 C CA . VAL A 1 81 ? 6.169 -3.530 -14.946 1.00 94.88 81 VAL A CA 1
ATOM 635 C C . VAL A 1 81 ? 5.988 -2.617 -13.731 1.00 94.88 81 VAL A C 1
ATOM 637 O O . VAL A 1 81 ? 5.247 -2.945 -12.806 1.00 94.88 81 VAL A O 1
ATOM 640 N N . LEU A 1 82 ? 6.635 -1.449 -13.741 1.00 94.50 82 LEU A N 1
ATOM 641 C CA . LEU A 1 82 ? 6.478 -0.425 -12.710 1.00 94.50 82 LEU A CA 1
ATOM 642 C C . LEU A 1 82 ? 5.044 0.131 -12.677 1.00 94.50 82 LEU A C 1
ATOM 644 O O . LEU A 1 82 ? 4.448 0.243 -11.605 1.00 94.50 82 LEU A O 1
ATOM 648 N N . ASP A 1 83 ? 4.476 0.425 -13.848 1.00 95.56 83 ASP A N 1
ATOM 649 C CA . ASP A 1 83 ? 3.091 0.869 -14.010 1.00 95.56 83 ASP A CA 1
ATOM 650 C C . ASP A 1 83 ? 2.095 -0.224 -13.590 1.00 95.56 83 ASP A C 1
ATOM 652 O O . ASP A 1 83 ? 1.116 0.071 -12.897 1.00 95.56 83 ASP A O 1
ATOM 656 N N . GLU A 1 84 ? 2.365 -1.490 -13.932 1.00 95.62 84 GLU A N 1
ATOM 657 C CA . GLU A 1 84 ? 1.573 -2.647 -13.489 1.00 95.62 84 GLU A CA 1
ATOM 658 C C . GLU A 1 84 ? 1.564 -2.760 -11.954 1.00 95.62 84 GLU A C 1
ATOM 660 O O . GLU A 1 84 ? 0.492 -2.851 -11.345 1.00 95.62 84 GLU A O 1
ATOM 665 N N . LEU A 1 85 ? 2.736 -2.690 -11.309 1.00 96.00 85 LEU A N 1
ATOM 666 C CA . LEU A 1 85 ? 2.864 -2.738 -9.849 1.00 96.00 85 LEU A CA 1
ATOM 667 C C . LEU A 1 85 ? 2.115 -1.581 -9.179 1.00 96.00 85 LEU A C 1
ATOM 669 O O . LEU A 1 85 ? 1.335 -1.810 -8.254 1.00 96.00 85 LEU A O 1
ATOM 673 N N . ARG A 1 86 ? 2.307 -0.349 -9.665 1.00 95.69 86 ARG A N 1
ATOM 674 C CA . ARG A 1 86 ? 1.640 0.848 -9.132 1.00 95.69 86 ARG A CA 1
ATOM 675 C C . ARG A 1 86 ? 0.122 0.740 -9.239 1.00 95.69 86 ARG A C 1
ATOM 677 O O . ARG A 1 86 ? -0.587 1.017 -8.275 1.00 95.69 86 ARG A O 1
ATOM 684 N N . THR A 1 87 ? -0.373 0.314 -10.396 1.00 95.56 87 THR A N 1
ATOM 685 C CA . THR A 1 87 ? -1.812 0.156 -10.634 1.00 95.56 87 THR A CA 1
ATOM 686 C C . THR A 1 87 ? -2.413 -0.860 -9.667 1.00 95.56 87 THR A C 1
ATOM 688 O O . THR A 1 87 ? -3.423 -0.570 -9.027 1.00 95.56 87 THR A O 1
ATOM 691 N N . ASN A 1 88 ? -1.754 -2.008 -9.483 1.00 95.25 88 ASN A N 1
ATOM 692 C CA . ASN A 1 88 ? -2.197 -3.033 -8.538 1.00 95.25 88 ASN A CA 1
ATOM 693 C C . ASN A 1 88 ? -2.164 -2.531 -7.084 1.00 95.25 88 ASN A C 1
ATOM 695 O O . ASN A 1 88 ? -3.129 -2.737 -6.352 1.00 95.25 88 ASN A O 1
ATOM 699 N N . LEU A 1 89 ? -1.102 -1.829 -6.666 1.00 95.81 89 LEU A N 1
ATOM 700 C CA . LEU A 1 89 ? -1.007 -1.235 -5.323 1.00 95.81 89 LEU A CA 1
ATOM 701 C C . LEU A 1 89 ? -2.160 -0.260 -5.035 1.00 95.81 89 LEU A C 1
ATOM 703 O O . LEU A 1 89 ? -2.711 -0.242 -3.933 1.00 95.81 89 LEU A O 1
ATOM 707 N N . LEU A 1 90 ? -2.556 0.546 -6.017 1.00 94.62 90 LEU A N 1
ATOM 708 C CA . LEU A 1 90 ? -3.667 1.479 -5.843 1.00 94.62 90 LEU A CA 1
ATOM 709 C C . LEU A 1 90 ? -5.018 0.751 -5.820 1.00 94.62 90 LEU A C 1
ATOM 711 O O . LEU A 1 90 ? -5.832 1.027 -4.943 1.00 94.62 90 LEU A O 1
ATOM 715 N N . GLN A 1 91 ? -5.238 -0.213 -6.719 1.00 92.50 91 GLN A N 1
ATOM 716 C CA . GLN A 1 91 ? -6.491 -0.976 -6.802 1.00 92.50 91 GLN A CA 1
ATOM 717 C C . GLN A 1 91 ? -6.752 -1.831 -5.557 1.00 92.50 91 GLN A C 1
ATOM 719 O O . GLN A 1 91 ? -7.855 -1.799 -5.010 1.00 92.50 91 GLN A O 1
ATOM 724 N N . TYR A 1 92 ? -5.746 -2.558 -5.063 1.00 93.69 92 TYR A N 1
ATOM 725 C CA . TYR A 1 92 ? -5.887 -3.293 -3.804 1.00 93.69 92 TYR A CA 1
ATOM 726 C C . TYR A 1 92 ? -6.032 -2.344 -2.609 1.00 93.69 92 TYR A C 1
ATOM 728 O O . TYR A 1 92 ? -6.736 -2.674 -1.658 1.00 93.69 92 TYR A O 1
ATOM 736 N N . GLY A 1 93 ? -5.439 -1.146 -2.676 1.00 92.50 93 GLY A N 1
ATOM 737 C CA . GLY A 1 93 ? -5.659 -0.090 -1.689 1.00 92.50 93 GLY A CA 1
ATOM 738 C C . GLY A 1 93 ? -7.115 0.345 -1.616 1.00 92.50 93 GLY A C 1
ATOM 739 O O . GLY A 1 93 ? -7.671 0.386 -0.523 1.00 92.50 93 GLY A O 1
ATOM 740 N N . GLU A 1 94 ? -7.758 0.591 -2.758 1.00 90.81 94 GLU A N 1
ATOM 741 C CA . GLU A 1 94 ? -9.201 0.862 -2.788 1.00 90.81 94 GLU A CA 1
ATOM 742 C C . GLU A 1 94 ? -9.999 -0.303 -2.204 1.00 90.81 94 GLU A C 1
ATOM 744 O O . GLU A 1 94 ? -10.849 -0.100 -1.340 1.00 90.81 94 GLU A O 1
ATOM 749 N N . HIS A 1 95 ? -9.678 -1.535 -2.608 1.00 89.00 95 HIS A N 1
ATOM 750 C CA . HIS A 1 95 ? -10.372 -2.720 -2.117 1.00 89.00 95 HIS A CA 1
ATOM 751 C C . HIS A 1 95 ? -10.296 -2.853 -0.588 1.00 89.00 95 HIS A C 1
ATOM 753 O O . HIS A 1 95 ? -11.325 -2.982 0.069 1.00 89.00 95 HIS A O 1
ATOM 759 N N . PHE A 1 96 ? -9.101 -2.801 0.004 1.00 90.75 96 PHE A N 1
ATOM 760 C CA . PHE A 1 96 ? -8.948 -3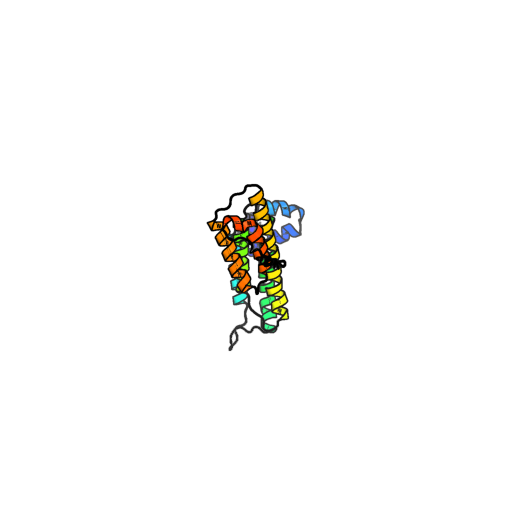.020 1.444 1.00 90.75 96 PHE A CA 1
ATOM 761 C C . PHE A 1 96 ? -9.290 -1.804 2.296 1.00 90.75 96 PHE A C 1
ATOM 763 O O . PHE A 1 96 ? -9.649 -1.983 3.454 1.00 90.75 96 PHE A O 1
ATOM 770 N N . VAL A 1 97 ? -9.194 -0.579 1.785 1.00 89.00 97 VAL A N 1
ATOM 771 C CA . VAL A 1 97 ? -9.497 0.610 2.595 1.00 89.00 97 VAL A CA 1
ATOM 772 C C . VAL A 1 97 ? -10.966 1.002 2.476 1.00 89.00 97 VAL A C 1
ATOM 774 O O . VAL A 1 97 ? -11.595 1.242 3.502 1.00 89.00 97 VAL A O 1
ATOM 777 N N . GLN A 1 98 ? -11.551 0.997 1.273 1.00 81.81 98 GLN A N 1
ATOM 778 C CA . GLN A 1 98 ? -12.963 1.359 1.101 1.00 81.81 98 GLN A CA 1
ATOM 779 C C . GLN A 1 98 ? -13.916 0.225 1.489 1.00 81.81 98 GLN A C 1
ATOM 781 O O . GLN A 1 98 ? -14.965 0.481 2.075 1.00 81.81 98 GLN A O 1
ATOM 786 N N . ALA A 1 99 ? -13.572 -1.029 1.174 1.00 65.44 99 ALA A N 1
ATOM 787 C CA . ALA A 1 99 ? -14.470 -2.162 1.407 1.00 65.44 99 ALA A CA 1
ATOM 788 C C . ALA A 1 99 ? -14.251 -2.863 2.759 1.00 65.44 99 ALA A C 1
ATOM 790 O O . ALA A 1 99 ? -14.936 -3.850 3.044 1.00 65.44 99 ALA A O 1
ATOM 791 N N . SER A 1 100 ? -13.305 -2.417 3.601 1.00 64.69 100 SER A N 1
ATOM 792 C CA . SER A 1 100 ? -13.044 -3.122 4.860 1.00 64.69 100 SER A CA 1
ATOM 793 C C . SER A 1 100 ? -14.051 -2.788 5.956 1.00 64.69 100 SER A C 1
ATOM 795 O O . SER A 1 100 ? -14.078 -1.719 6.569 1.00 64.69 100 SER A O 1
ATOM 797 N N . GLU A 1 101 ? -14.801 -3.813 6.339 1.00 70.31 101 GLU A N 1
ATOM 798 C CA . GLU A 1 101 ? -15.443 -3.888 7.654 1.00 70.31 101 GLU A CA 1
ATOM 799 C C . GLU A 1 101 ? -14.404 -3.992 8.790 1.00 70.31 101 GLU A C 1
ATOM 801 O O . GLU A 1 101 ? -14.688 -3.660 9.939 1.00 70.31 101 GLU A O 1
ATOM 806 N N . HIS A 1 102 ? -13.171 -4.401 8.464 1.00 84.31 102 HIS A N 1
ATOM 807 C CA . HIS A 1 102 ? -12.114 -4.731 9.418 1.00 84.31 102 HIS A CA 1
ATOM 808 C C . HIS A 1 102 ? -10.898 -3.804 9.276 1.00 84.31 102 HIS A C 1
ATOM 810 O O . HIS A 1 102 ? -10.060 -3.991 8.394 1.00 84.31 102 HIS A O 1
ATOM 816 N N . SER A 1 103 ? -10.752 -2.851 10.203 1.00 90.38 103 SER A N 1
ATOM 817 C CA . SER A 1 103 ? -9.635 -1.891 10.226 1.00 90.38 103 SER A CA 1
ATOM 818 C C . SER A 1 103 ? -8.260 -2.581 10.273 1.00 90.38 103 SER A C 1
ATOM 820 O O . SER A 1 103 ? -7.322 -2.129 9.626 1.00 90.38 103 SER A O 1
ATOM 822 N N . VAL A 1 104 ? -8.151 -3.733 10.952 1.00 91.94 104 VAL A N 1
ATOM 823 C CA . VAL A 1 104 ? -6.918 -4.550 11.018 1.00 91.94 104 VAL A CA 1
ATOM 824 C C . VAL A 1 104 ? -6.420 -4.935 9.625 1.00 91.94 104 VAL A C 1
ATOM 826 O O . VAL A 1 104 ? -5.233 -4.822 9.334 1.00 91.94 104 VAL A O 1
ATOM 829 N N . THR A 1 105 ? -7.328 -5.363 8.750 1.00 92.19 105 THR A N 1
ATOM 830 C CA . THR A 1 105 ? -7.005 -5.786 7.385 1.00 92.19 105 THR A CA 1
ATOM 831 C C . THR A 1 105 ? -6.548 -4.603 6.534 1.00 92.19 105 THR A C 1
ATOM 833 O O . THR A 1 105 ? -5.576 -4.733 5.792 1.00 92.19 105 THR A O 1
ATOM 836 N N . ALA A 1 106 ? -7.195 -3.442 6.683 1.00 94.00 106 ALA A N 1
ATOM 837 C CA . ALA A 1 106 ? -6.790 -2.214 6.003 1.00 94.00 106 ALA A CA 1
ATOM 838 C C . ALA A 1 106 ? -5.370 -1.793 6.402 1.00 94.00 106 ALA A C 1
ATOM 840 O O . ALA A 1 106 ? -4.517 -1.613 5.536 1.00 94.00 106 ALA A O 1
ATOM 841 N N . PHE A 1 107 ? -5.081 -1.714 7.704 1.00 95.19 107 PHE A N 1
ATOM 842 C CA . PHE A 1 107 ? -3.752 -1.341 8.192 1.00 95.19 107 PHE A CA 1
ATOM 843 C C . PHE A 1 107 ? -2.671 -2.362 7.816 1.00 95.19 107 PHE A C 1
ATOM 845 O O . PHE A 1 107 ? -1.572 -1.967 7.432 1.00 95.19 107 PHE A O 1
ATOM 852 N N . ALA A 1 108 ? -2.982 -3.663 7.836 1.00 94.38 108 ALA A N 1
ATOM 853 C CA . ALA A 1 108 ? -2.056 -4.699 7.376 1.00 94.38 108 ALA A CA 1
ATOM 854 C C . ALA A 1 108 ? -1.706 -4.543 5.885 1.00 94.38 108 ALA A C 1
ATOM 856 O O . ALA A 1 108 ? -0.539 -4.659 5.506 1.00 94.38 108 ALA A O 1
ATOM 857 N N . TYR A 1 109 ? -2.698 -4.239 5.042 1.00 95.62 109 TYR A N 1
ATOM 858 C CA . TYR A 1 109 ? -2.461 -3.950 3.629 1.00 95.62 109 TYR A CA 1
ATOM 859 C C . TYR A 1 109 ? -1.605 -2.692 3.438 1.00 95.62 109 TYR A C 1
ATOM 861 O O . TYR A 1 109 ? -0.643 -2.702 2.672 1.00 95.62 109 TYR A O 1
ATOM 869 N N . LEU A 1 110 ? -1.938 -1.608 4.137 1.00 95.44 110 LEU A N 1
ATOM 870 C CA . LEU A 1 110 ? -1.233 -0.336 4.012 1.00 95.44 110 LEU A CA 1
ATOM 871 C C . LEU A 1 110 ? 0.239 -0.443 4.444 1.00 95.44 110 LEU A C 1
ATOM 873 O O . LEU A 1 110 ? 1.112 0.122 3.784 1.00 95.44 110 LEU A O 1
ATOM 877 N N . ALA A 1 111 ? 0.527 -1.223 5.489 1.00 95.06 111 ALA A N 1
ATOM 878 C CA . ALA A 1 111 ? 1.884 -1.548 5.928 1.00 95.06 111 ALA A CA 1
ATOM 879 C C . ALA A 1 111 ? 2.683 -2.317 4.860 1.00 95.06 111 ALA A C 1
ATOM 881 O O . ALA A 1 111 ? 3.836 -1.988 4.564 1.00 95.06 111 ALA A O 1
ATOM 882 N N . LEU A 1 112 ? 2.059 -3.331 4.251 1.00 95.56 112 LEU A N 1
ATOM 883 C CA . LEU A 1 112 ? 2.639 -4.079 3.135 1.00 95.56 112 LEU A CA 1
ATOM 884 C C . LEU A 1 112 ? 2.944 -3.151 1.953 1.00 95.56 112 LEU A C 1
ATOM 886 O O . LEU A 1 112 ? 4.057 -3.167 1.431 1.00 95.56 112 LEU A O 1
ATOM 890 N N . ALA A 1 113 ? 1.968 -2.339 1.543 1.00 95.50 113 ALA A N 1
ATOM 891 C CA . ALA A 1 113 ? 2.117 -1.413 0.428 1.00 95.50 113 ALA A CA 1
ATOM 892 C C . ALA A 1 113 ? 3.260 -0.419 0.680 1.00 95.50 113 ALA A C 1
ATOM 894 O O . ALA A 1 113 ? 4.100 -0.234 -0.196 1.00 95.50 113 ALA A O 1
ATOM 895 N N . ALA A 1 114 ? 3.349 0.151 1.886 1.00 94.31 114 ALA A N 1
ATOM 896 C CA . ALA A 1 114 ? 4.425 1.066 2.265 1.00 94.31 114 ALA A CA 1
ATOM 897 C C . ALA A 1 114 ? 5.812 0.414 2.153 1.00 94.31 114 ALA A C 1
ATOM 899 O O . ALA A 1 114 ? 6.732 1.023 1.614 1.00 94.31 114 ALA A O 1
ATOM 900 N N . THR A 1 115 ? 5.940 -0.843 2.591 1.00 94.50 115 THR A N 1
ATOM 901 C CA . THR A 1 115 ? 7.194 -1.611 2.506 1.00 94.50 115 THR A CA 1
ATOM 902 C C . THR A 1 115 ? 7.600 -1.877 1.052 1.00 94.50 115 THR A C 1
ATOM 904 O O . THR A 1 115 ? 8.775 -1.785 0.709 1.00 94.50 115 THR A O 1
ATOM 907 N N . ILE A 1 116 ? 6.644 -2.181 0.168 1.00 94.12 116 ILE A N 1
ATOM 908 C CA . ILE A 1 116 ? 6.932 -2.385 -1.260 1.00 94.12 116 ILE A CA 1
ATOM 909 C C . ILE A 1 116 ? 7.351 -1.072 -1.922 1.00 94.12 116 ILE A C 1
ATOM 911 O O . ILE A 1 116 ? 8.311 -1.066 -2.687 1.00 94.12 116 ILE A O 1
ATOM 915 N N . ILE A 1 117 ? 6.664 0.034 -1.620 1.00 92.88 117 ILE A N 1
ATOM 916 C CA . ILE A 1 117 ? 7.009 1.351 -2.172 1.00 92.88 117 ILE A CA 1
ATOM 917 C C . ILE A 1 117 ? 8.399 1.775 -1.699 1.00 92.88 117 ILE A C 1
ATOM 919 O O . ILE A 1 117 ? 9.176 2.292 -2.496 1.00 92.88 117 ILE A O 1
ATOM 923 N N . GLU A 1 118 ? 8.748 1.500 -0.441 1.00 91.00 118 GLU A N 1
ATOM 924 C CA . GLU A 1 118 ? 10.078 1.781 0.100 1.00 91.00 118 GLU A CA 1
ATOM 925 C C . GLU A 1 118 ? 11.181 1.081 -0.704 1.00 91.00 118 GLU A C 1
ATOM 927 O O . GLU A 1 118 ? 12.217 1.686 -0.973 1.00 91.00 118 GLU A O 1
ATOM 932 N N . GLN A 1 119 ? 10.930 -0.154 -1.140 1.00 90.31 119 GLN A N 1
ATOM 933 C CA . GLN A 1 119 ? 11.865 -0.971 -1.917 1.00 90.31 119 GLN A CA 1
ATOM 934 C C . GLN A 1 119 ? 11.902 -0.617 -3.414 1.00 90.31 119 GLN A C 1
ATOM 936 O O . GLN A 1 119 ? 12.735 -1.154 -4.148 1.00 90.31 119 GLN A O 1
ATOM 941 N N . MET A 1 120 ? 11.025 0.276 -3.888 1.00 90.56 120 MET A N 1
ATOM 942 C CA . MET A 1 120 ? 11.040 0.724 -5.281 1.00 90.56 120 MET A CA 1
ATOM 943 C C . MET A 1 120 ? 12.342 1.472 -5.612 1.00 90.56 120 MET A C 1
ATOM 945 O O . MET A 1 120 ? 12.902 2.156 -4.754 1.00 90.56 120 MET A O 1
ATOM 949 N N . PRO A 1 121 ? 12.821 1.370 -6.865 1.00 88.69 121 PRO A N 1
ATOM 950 C CA . PRO A 1 121 ? 14.052 2.020 -7.299 1.00 88.69 121 PRO A CA 1
ATOM 951 C C . PRO A 1 121 ? 13.965 3.545 -7.178 1.00 88.69 121 PRO A C 1
ATOM 953 O O . PRO A 1 121 ? 12.936 4.134 -7.505 1.00 88.69 121 PRO A O 1
ATOM 956 N N . HIS A 1 122 ? 15.084 4.148 -6.781 1.00 89.56 122 HIS A N 1
ATOM 957 C CA . HIS A 1 122 ? 15.362 5.566 -6.989 1.00 89.56 122 HIS A CA 1
ATOM 958 C C . HIS A 1 122 ? 15.974 5.774 -8.372 1.00 89.56 122 HIS A C 1
ATOM 960 O O . HIS A 1 122 ? 16.870 5.021 -8.760 1.00 89.56 122 HIS A O 1
ATOM 966 N N . TRP A 1 123 ? 15.476 6.765 -9.097 1.00 91.94 123 TRP A N 1
ATOM 967 C CA . TRP A 1 123 ? 15.887 7.153 -10.439 1.00 91.94 123 TRP A CA 1
ATOM 968 C C . TRP A 1 123 ? 16.826 8.355 -10.389 1.00 91.94 123 TRP A C 1
ATOM 970 O O . TRP A 1 123 ? 16.618 9.277 -9.604 1.00 91.94 123 TRP A O 1
ATOM 980 N N . ASP A 1 124 ? 17.825 8.379 -11.274 1.00 91.12 124 ASP A N 1
ATOM 981 C CA . ASP A 1 124 ? 18.756 9.512 -11.383 1.00 91.12 124 ASP A CA 1
ATOM 982 C C . ASP A 1 124 ? 18.020 10.786 -11.833 1.00 91.12 124 ASP A C 1
ATOM 984 O O . ASP A 1 124 ? 18.385 11.906 -11.473 1.00 91.12 124 ASP A O 1
ATOM 988 N N . ASN A 1 125 ? 16.946 10.604 -12.605 1.00 92.31 125 ASN A N 1
ATOM 989 C CA . ASN A 1 125 ? 16.048 11.667 -13.015 1.00 92.31 125 ASN A CA 1
ATOM 990 C C . ASN A 1 125 ? 15.008 11.960 -11.911 1.00 92.31 125 ASN A C 1
ATOM 992 O O . ASN A 1 125 ? 14.117 11.133 -11.669 1.00 92.31 125 ASN A O 1
ATOM 996 N N . PRO A 1 126 ? 15.040 13.151 -11.283 1.00 91.88 126 PRO A N 1
ATOM 997 C CA . PRO A 1 126 ? 14.139 13.489 -10.181 1.00 91.88 126 PRO A CA 1
ATOM 998 C C . PRO A 1 126 ? 12.662 13.549 -10.596 1.00 91.88 126 PRO A C 1
ATOM 1000 O O . PRO A 1 126 ? 11.780 13.359 -9.757 1.00 91.88 126 PRO A O 1
ATOM 1003 N N . GLU A 1 127 ? 12.360 13.777 -11.879 1.00 93.50 127 GLU A N 1
ATOM 1004 C CA . GLU A 1 127 ? 10.981 13.769 -12.377 1.00 93.50 127 GLU A CA 1
ATOM 1005 C C . GLU A 1 127 ? 10.394 12.352 -12.391 1.00 93.50 127 GLU A C 1
ATOM 1007 O O . GLU A 1 127 ? 9.211 12.163 -12.093 1.00 93.50 127 GLU A O 1
ATOM 1012 N N . HIS A 1 128 ? 11.214 11.331 -12.663 1.00 92.50 128 HIS A N 1
ATOM 1013 C CA . HIS A 1 128 ? 10.795 9.931 -12.570 1.00 92.50 128 HIS A CA 1
ATOM 1014 C C . HIS A 1 128 ? 10.539 9.521 -11.117 1.00 92.50 128 HIS A C 1
ATOM 1016 O O . HIS A 1 128 ? 9.499 8.922 -10.825 1.00 92.50 128 HIS A O 1
ATOM 1022 N N . ASP A 1 129 ? 11.412 9.921 -10.191 1.00 88.81 129 ASP A N 1
ATOM 1023 C CA . ASP A 1 129 ? 11.214 9.680 -8.757 1.00 88.81 129 ASP A CA 1
ATOM 1024 C C . ASP A 1 129 ? 9.932 10.335 -8.235 1.00 88.81 129 ASP A C 1
ATOM 1026 O O . ASP A 1 129 ? 9.107 9.681 -7.583 1.00 88.81 129 ASP A O 1
ATOM 1030 N N . ARG A 1 130 ? 9.698 11.600 -8.602 1.00 89.94 130 ARG A N 1
ATOM 1031 C CA . ARG A 1 130 ? 8.484 12.326 -8.221 1.00 89.94 130 ARG A CA 1
ATOM 1032 C C . ARG A 1 130 ? 7.222 11.650 -8.757 1.00 89.94 130 ARG A C 1
ATOM 1034 O O . ARG A 1 130 ? 6.265 11.444 -8.009 1.00 89.94 130 ARG A O 1
ATOM 1041 N N . ALA A 1 131 ? 7.213 11.297 -10.041 1.00 90.25 131 ALA A N 1
ATOM 1042 C CA . ALA A 1 131 ? 6.029 10.771 -10.716 1.00 90.25 131 ALA A CA 1
ATOM 1043 C C . ALA A 1 131 ? 5.646 9.342 -10.289 1.00 90.25 131 ALA A C 1
ATOM 1045 O O . ALA A 1 131 ? 4.470 8.979 -10.367 1.00 90.25 131 ALA A O 1
ATOM 1046 N N . TYR A 1 132 ? 6.609 8.521 -9.857 1.00 90.19 132 TYR A N 1
ATOM 1047 C CA . TYR A 1 132 ? 6.358 7.103 -9.564 1.00 90.19 132 TYR A CA 1
ATOM 1048 C C . TYR A 1 132 ? 6.434 6.753 -8.088 1.00 90.19 132 TYR A C 1
ATOM 1050 O O . TYR A 1 132 ? 5.620 5.953 -7.630 1.00 90.19 132 TYR A O 1
ATOM 1058 N N . ARG A 1 133 ? 7.371 7.340 -7.339 1.00 89.56 133 ARG A N 1
ATOM 1059 C CA . ARG A 1 133 ? 7.536 7.056 -5.912 1.00 89.56 133 ARG A CA 1
ATOM 1060 C C . ARG A 1 133 ? 6.815 8.097 -5.065 1.00 89.56 133 ARG A C 1
ATOM 1062 O O . ARG A 1 133 ? 5.969 7.723 -4.255 1.00 89.56 133 ARG A O 1
ATOM 1069 N N . SER A 1 134 ? 7.083 9.389 -5.266 1.00 90.00 134 SER A N 1
ATOM 1070 C CA . SER A 1 134 ? 6.476 10.444 -4.435 1.00 90.00 134 SER A CA 1
ATOM 1071 C C . SER A 1 134 ? 4.958 10.533 -4.614 1.00 90.00 134 SER A C 1
ATOM 1073 O O . SER A 1 134 ? 4.237 10.585 -3.620 1.00 90.00 134 SER A O 1
ATOM 1075 N N . ASP A 1 135 ? 4.447 10.485 -5.851 1.00 91.62 135 ASP A N 1
ATOM 1076 C CA . ASP A 1 135 ? 2.994 10.450 -6.094 1.00 91.62 135 ASP A CA 1
ATOM 1077 C C . ASP A 1 135 ? 2.335 9.218 -5.457 1.00 91.62 135 ASP A C 1
ATOM 1079 O O . ASP A 1 135 ? 1.248 9.311 -4.887 1.00 91.62 135 ASP A O 1
ATOM 1083 N N . LEU A 1 136 ? 3.008 8.066 -5.500 1.00 92.06 136 LEU A N 1
ATOM 1084 C CA . LEU A 1 136 ? 2.486 6.835 -4.921 1.00 92.06 136 LEU A CA 1
ATOM 1085 C C . LEU A 1 136 ? 2.465 6.887 -3.388 1.00 92.06 136 LEU A C 1
ATOM 1087 O O . LEU A 1 136 ? 1.464 6.488 -2.796 1.00 92.06 136 LEU A O 1
ATOM 1091 N N . TYR A 1 137 ? 3.497 7.446 -2.747 1.00 90.44 137 TYR A N 1
ATOM 1092 C CA . TYR A 1 137 ? 3.478 7.725 -1.306 1.00 90.44 137 TYR A CA 1
ATOM 1093 C C . TYR A 1 137 ? 2.370 8.701 -0.923 1.00 90.44 137 TYR A C 1
ATOM 1095 O O . TYR A 1 137 ? 1.651 8.442 0.036 1.00 90.44 137 TYR A O 1
ATOM 1103 N N . ARG A 1 138 ? 2.180 9.780 -1.689 1.00 92.31 138 ARG A N 1
ATOM 1104 C CA . ARG A 1 138 ? 1.104 10.754 -1.459 1.00 92.31 138 ARG A CA 1
ATOM 1105 C C . ARG A 1 138 ? -0.274 10.085 -1.514 1.00 92.31 138 ARG A C 1
ATOM 1107 O O . ARG A 1 138 ? -1.083 10.249 -0.608 1.00 92.31 138 ARG A O 1
ATOM 1114 N N . ARG A 1 139 ? -0.521 9.259 -2.533 1.00 93.75 139 ARG A N 1
ATOM 1115 C CA . ARG A 1 139 ? -1.755 8.461 -2.662 1.00 93.75 139 ARG A CA 1
ATOM 1116 C C . ARG A 1 139 ? -1.906 7.430 -1.545 1.00 93.75 139 ARG A C 1
ATOM 1118 O O . ARG A 1 139 ? -3.021 7.145 -1.106 1.00 93.75 139 ARG A O 1
ATOM 1125 N N . LEU A 1 140 ? -0.807 6.834 -1.095 1.00 93.31 140 LEU A N 1
ATOM 1126 C CA . LEU A 1 140 ? -0.827 5.915 0.035 1.00 93.31 140 LEU A CA 1
ATOM 1127 C C . LEU A 1 140 ? -1.167 6.661 1.337 1.00 93.31 140 LEU A C 1
ATOM 1129 O O . LEU A 1 140 ? -1.960 6.150 2.121 1.00 93.31 140 LEU A O 1
ATOM 1133 N N . ALA A 1 141 ? -0.643 7.872 1.536 1.00 93.06 141 ALA A N 1
ATOM 1134 C CA . ALA A 1 141 ? -0.940 8.722 2.688 1.00 93.06 141 ALA A CA 1
ATOM 1135 C C . ALA A 1 141 ? -2.428 9.081 2.778 1.00 93.06 141 ALA A C 1
ATOM 1137 O O . ALA A 1 141 ? -3.023 8.926 3.840 1.00 93.06 141 ALA A O 1
ATOM 1138 N N . GLU A 1 142 ? -3.061 9.438 1.656 1.00 93.88 142 GLU A N 1
ATOM 1139 C CA . GLU A 1 142 ? -4.518 9.653 1.583 1.00 93.88 142 GLU A CA 1
ATOM 1140 C C . GLU A 1 142 ? -5.307 8.424 2.076 1.00 93.88 142 GLU A C 1
ATOM 1142 O O . GLU A 1 142 ? -6.299 8.546 2.793 1.00 93.88 142 GLU A O 1
ATOM 1147 N N . ARG A 1 143 ? -4.847 7.217 1.726 1.00 94.88 143 ARG A N 1
ATOM 1148 C CA . ARG A 1 143 ? -5.489 5.956 2.131 1.00 94.88 143 ARG A CA 1
ATOM 1149 C C . ARG A 1 143 ? -5.227 5.610 3.594 1.00 94.88 143 ARG A C 1
ATOM 1151 O O . ARG A 1 143 ? -6.126 5.094 4.255 1.00 94.88 143 ARG A O 1
ATOM 1158 N N . TRP A 1 144 ? -4.038 5.915 4.114 1.00 95.06 144 TRP A N 1
ATOM 1159 C CA . TRP A 1 144 ? -3.777 5.834 5.550 1.00 95.06 144 TRP A CA 1
ATOM 1160 C C . TRP A 1 144 ? -4.677 6.787 6.329 1.00 95.06 144 TRP A C 1
ATOM 1162 O O . TRP A 1 144 ? -5.285 6.356 7.305 1.00 95.06 144 TRP A O 1
ATOM 1172 N N . GLN A 1 145 ? -4.823 8.034 5.876 1.00 94.94 145 GLN A N 1
ATOM 1173 C CA . GLN A 1 145 ? -5.710 9.007 6.511 1.00 94.94 145 GLN A CA 1
ATOM 1174 C C . GLN A 1 145 ? -7.145 8.483 6.575 1.00 94.94 145 GLN A C 1
ATOM 1176 O O . GLN A 1 145 ? -7.731 8.428 7.654 1.00 94.94 145 GLN A O 1
ATOM 1181 N N . LEU A 1 146 ? -7.670 7.987 5.452 1.00 94.62 146 LEU A N 1
ATOM 1182 C CA . LEU A 1 146 ? -9.006 7.400 5.400 1.00 94.62 146 LEU A CA 1
ATOM 1183 C C . LEU A 1 146 ? -9.162 6.217 6.372 1.00 94.62 146 LEU A C 1
ATOM 1185 O O . LEU A 1 146 ? -10.166 6.122 7.076 1.00 94.62 146 LEU A O 1
ATOM 1189 N N . ALA A 1 147 ? -8.170 5.324 6.449 1.00 94.81 147 ALA A N 1
ATOM 1190 C CA . ALA A 1 147 ? -8.200 4.197 7.380 1.00 94.81 147 ALA A CA 1
ATOM 1191 C C . ALA A 1 147 ? -8.198 4.654 8.851 1.00 94.81 147 ALA A C 1
ATOM 1193 O O . ALA A 1 147 ? -8.928 4.090 9.669 1.00 94.81 147 ALA A O 1
ATOM 1194 N N . VAL A 1 148 ? -7.420 5.690 9.183 1.00 94.81 148 VAL A N 1
ATOM 1195 C CA . VAL A 1 148 ? -7.390 6.305 10.519 1.00 94.81 148 VAL A CA 1
ATOM 1196 C C . VAL A 1 148 ? -8.729 6.944 10.864 1.00 94.81 148 VAL A C 1
ATOM 1198 O O . VAL A 1 148 ? -9.241 6.709 11.960 1.00 94.81 148 VAL A O 1
ATOM 1201 N N . ASP A 1 149 ? -9.332 7.686 9.940 1.00 93.75 149 ASP A N 1
ATOM 1202 C CA . ASP A 1 149 ? -10.624 8.340 10.151 1.00 93.75 149 ASP A CA 1
ATOM 1203 C C . ASP A 1 149 ? -11.733 7.307 10.385 1.00 93.75 149 ASP A C 1
ATOM 1205 O O . ASP A 1 149 ? -12.505 7.413 11.342 1.00 93.75 149 ASP A O 1
ATOM 1209 N N . VAL A 1 150 ? -11.772 6.249 9.567 1.00 93.25 150 VAL A N 1
ATOM 1210 C CA . VAL A 1 150 ? -12.723 5.138 9.722 1.00 93.25 150 VAL A CA 1
ATOM 1211 C C . VAL A 1 150 ? -12.512 4.414 11.051 1.00 93.25 150 VAL A C 1
ATOM 1213 O O . VAL A 1 150 ? -13.480 4.128 11.760 1.00 93.25 150 VAL A O 1
ATOM 1216 N N . ALA A 1 151 ? -11.263 4.122 11.418 1.00 93.31 151 ALA A N 1
ATOM 1217 C CA . ALA A 1 151 ? -10.958 3.447 12.673 1.00 93.31 151 ALA A CA 1
ATOM 1218 C C . ALA A 1 151 ? -11.341 4.304 13.889 1.00 93.31 151 ALA A C 1
ATOM 1220 O O . ALA A 1 151 ? -11.954 3.780 14.820 1.00 93.31 151 ALA A O 1
ATOM 1221 N N . THR A 1 152 ? -11.056 5.606 13.844 1.00 93.00 152 THR A N 1
ATOM 1222 C CA . THR A 1 152 ? -11.413 6.585 14.882 1.00 93.00 152 THR A CA 1
ATOM 1223 C C . THR A 1 152 ? -12.925 6.706 15.033 1.00 93.00 152 THR A C 1
ATOM 1225 O O . THR A 1 152 ? -13.442 6.620 16.145 1.00 93.00 152 THR A O 1
ATOM 1228 N N . LYS A 1 153 ? -13.658 6.833 13.920 1.00 92.44 153 LYS A N 1
ATOM 1229 C CA . LYS A 1 153 ? -15.124 6.882 13.932 1.00 92.44 153 LYS A CA 1
ATOM 1230 C C . LYS A 1 153 ? -15.717 5.626 14.574 1.00 92.44 153 LYS A C 1
ATOM 1232 O O . LYS A 1 153 ? -16.554 5.727 15.462 1.00 92.44 153 LYS A O 1
ATOM 1237 N N . ARG A 1 154 ? -15.229 4.445 14.190 1.00 91.31 154 ARG A N 1
ATOM 1238 C CA . ARG A 1 154 ? -15.679 3.169 14.768 1.00 91.31 154 ARG A CA 1
ATOM 1239 C C . ARG A 1 154 ? -15.355 3.052 16.255 1.00 91.31 154 ARG A C 1
ATOM 1241 O O . ARG A 1 154 ? -16.164 2.521 17.007 1.00 91.31 154 ARG A O 1
ATOM 1248 N N . ALA A 1 155 ? -14.189 3.534 16.683 1.00 90.94 155 ALA A N 1
ATOM 1249 C CA . ALA A 1 155 ? -13.844 3.584 18.101 1.00 90.94 155 ALA A CA 1
ATOM 1250 C C . ALA A 1 155 ? -14.840 4.446 18.889 1.00 90.94 155 ALA A C 1
ATOM 1252 O O . ALA A 1 155 ? -15.302 4.029 19.949 1.00 90.94 155 ALA A O 1
ATOM 1253 N N . ALA A 1 156 ? -15.225 5.603 18.341 1.00 90.12 156 ALA A N 1
ATOM 1254 C CA . ALA A 1 156 ? -16.246 6.466 18.933 1.00 90.12 156 ALA A CA 1
ATOM 1255 C C . ALA A 1 156 ? -17.641 5.809 18.965 1.00 90.12 156 ALA A C 1
ATOM 1257 O O . ALA A 1 156 ? -18.404 6.039 19.897 1.00 90.12 156 ALA A O 1
ATOM 1258 N N . GLU A 1 157 ? -17.956 4.945 17.995 1.00 92.50 157 GLU A N 1
ATOM 1259 C CA . GLU A 1 157 ? -19.176 4.118 17.959 1.00 92.50 157 GLU A CA 1
ATOM 1260 C C . GLU A 1 157 ? -19.120 2.897 18.907 1.00 92.50 157 GLU A C 1
ATOM 1262 O O . GLU A 1 157 ? -20.063 2.108 18.959 1.00 92.50 157 GLU A O 1
ATOM 1267 N N . GLY A 1 158 ? -18.035 2.724 19.673 1.00 89.31 158 GLY A N 1
ATOM 1268 C CA . GLY A 1 158 ? -17.887 1.664 20.676 1.00 89.31 158 GLY A CA 1
ATOM 1269 C C . GLY A 1 158 ? -17.112 0.429 20.209 1.00 89.31 158 GLY A C 1
ATOM 1270 O O . GLY A 1 158 ? -17.031 -0.558 20.944 1.00 89.31 158 GLY A O 1
ATOM 1271 N N . LYS A 1 159 ? -16.507 0.444 19.012 1.00 89.44 159 LYS A N 1
ATOM 1272 C CA . LYS A 1 159 ? -15.595 -0.628 18.586 1.00 89.44 159 LYS A CA 1
ATOM 1273 C C . LYS A 1 159 ? -14.322 -0.587 19.429 1.00 89.44 159 LYS A C 1
ATOM 1275 O O . LYS A 1 159 ? -13.555 0.369 19.371 1.00 89.44 159 LYS A O 1
ATOM 1280 N N . ILE A 1 160 ? -14.057 -1.668 20.150 1.00 87.31 160 ILE A N 1
ATOM 1281 C CA . ILE A 1 160 ? -12.829 -1.815 20.931 1.00 87.31 160 ILE A CA 1
ATOM 1282 C C . ILE A 1 160 ? -11.742 -2.427 20.042 1.00 87.31 160 ILE A C 1
ATOM 1284 O O . ILE A 1 160 ? -11.943 -3.481 19.432 1.00 87.31 160 ILE A O 1
ATOM 1288 N N . TYR A 1 161 ? -10.591 -1.764 19.984 1.00 90.38 161 TYR A N 1
ATOM 1289 C CA . TYR A 1 161 ? -9.353 -2.312 19.436 1.00 90.38 161 TYR A CA 1
ATOM 1290 C C . TYR A 1 161 ? -8.415 -2.657 20.595 1.00 90.38 161 TYR A C 1
ATOM 1292 O O . TYR A 1 161 ? -8.404 -1.963 21.609 1.00 90.38 161 TYR A O 1
ATOM 1300 N N . GLY A 1 162 ? -7.634 -3.729 20.463 1.00 90.19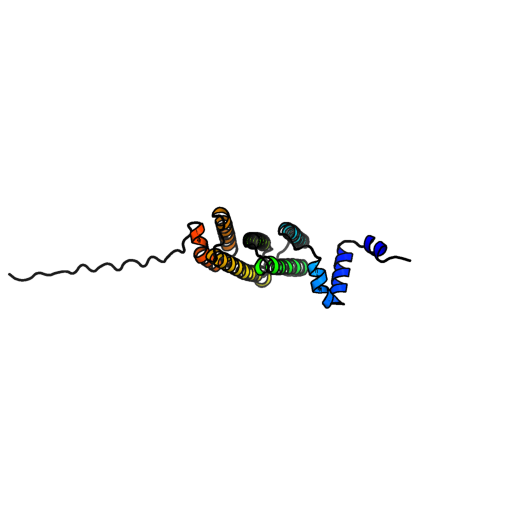 162 GLY A N 1
ATOM 1301 C CA . GLY A 1 162 ? -6.620 -4.061 21.464 1.00 90.19 162 GLY A CA 1
ATOM 1302 C C . GLY A 1 162 ? -5.481 -3.040 21.454 1.00 90.19 162 GLY A C 1
ATOM 1303 O O . GLY A 1 162 ? -5.024 -2.642 20.382 1.00 90.19 162 GLY A O 1
ATOM 1304 N N . GLU A 1 163 ? -4.987 -2.662 22.634 1.00 91.75 163 GLU A N 1
ATOM 1305 C CA . GLU A 1 163 ? -3.862 -1.726 22.808 1.00 91.75 163 GLU A CA 1
ATOM 1306 C C . GLU A 1 163 ? -2.638 -2.129 21.971 1.00 91.75 163 GLU A C 1
ATOM 1308 O O . GLU A 1 163 ? -2.049 -1.299 21.274 1.00 91.75 163 GLU A O 1
ATOM 1313 N N . GLN A 1 164 ? -2.291 -3.421 21.970 1.00 92.12 164 GLN A N 1
ATOM 1314 C CA . GLN A 1 164 ? -1.176 -3.941 21.179 1.00 92.12 164 GLN A CA 1
ATOM 1315 C C . GLN A 1 164 ? -1.379 -3.691 19.678 1.00 92.12 164 GLN A C 1
ATOM 1317 O O . GLN A 1 164 ? -0.464 -3.230 19.001 1.00 92.12 164 GLN A O 1
ATOM 1322 N N . THR A 1 165 ? -2.582 -3.940 19.160 1.00 92.50 165 THR A N 1
ATOM 1323 C CA . THR A 1 165 ? -2.900 -3.765 17.738 1.00 92.50 165 THR A CA 1
ATOM 1324 C C . THR A 1 165 ? -2.789 -2.301 17.315 1.00 92.50 165 THR A C 1
ATOM 1326 O O . THR A 1 165 ? -2.175 -1.994 16.297 1.00 92.50 165 THR A O 1
ATOM 1329 N N . VAL A 1 166 ? -3.334 -1.381 18.114 1.00 93.00 166 VAL A N 1
ATOM 1330 C CA . VAL A 1 166 ? -3.252 0.062 17.835 1.00 93.00 166 VAL A CA 1
ATOM 1331 C C . VAL A 1 166 ? -1.803 0.550 17.941 1.00 93.00 166 VAL A C 1
ATOM 1333 O O . VAL A 1 166 ? -1.361 1.357 17.122 1.00 93.00 166 VAL A O 1
ATOM 1336 N N . SER A 1 167 ? -1.032 0.006 18.886 1.00 93.25 167 SER A N 1
ATOM 1337 C CA . SER A 1 167 ? 0.397 0.305 19.039 1.00 93.25 167 SER A CA 1
ATOM 1338 C C . SER A 1 167 ? 1.214 -0.161 17.834 1.00 93.25 167 SER A C 1
ATOM 1340 O O . SER A 1 167 ? 2.121 0.540 17.390 1.00 93.25 167 SER A O 1
ATOM 1342 N N . GLU A 1 168 ? 0.904 -1.334 17.281 1.00 94.31 168 GLU A N 1
ATOM 1343 C CA . GLU A 1 168 ? 1.543 -1.857 16.070 1.00 94.31 168 GLU A CA 1
ATOM 1344 C C . GLU A 1 168 ? 1.241 -0.981 14.850 1.00 94.31 168 GLU A C 1
ATOM 1346 O O . GLU A 1 168 ? 2.157 -0.672 14.085 1.00 94.31 168 GLU A O 1
ATOM 1351 N N . TRP A 1 169 ? -0.004 -0.517 14.694 1.00 94.69 169 TRP A N 1
ATOM 1352 C CA . TRP A 1 169 ? -0.361 0.424 13.626 1.00 94.69 169 TRP A CA 1
ATOM 1353 C C . TRP A 1 169 ? 0.402 1.738 13.759 1.00 94.69 169 TRP A C 1
ATOM 1355 O O . TRP A 1 169 ? 0.981 2.203 12.779 1.00 94.69 169 TRP A O 1
ATOM 1365 N N . TYR A 1 170 ? 0.455 2.296 14.971 1.00 93.69 170 TYR A N 1
ATOM 1366 C CA . TYR A 1 170 ? 1.176 3.533 15.245 1.00 93.69 170 TYR A CA 1
ATOM 1367 C C . TYR A 1 170 ? 2.675 3.402 14.933 1.00 93.69 170 TYR A C 1
ATOM 1369 O O . TYR A 1 170 ? 3.212 4.201 14.171 1.00 93.69 170 TYR A O 1
ATOM 1377 N N . ARG A 1 171 ? 3.345 2.355 15.439 1.00 93.25 171 ARG A N 1
ATOM 1378 C CA . ARG A 1 171 ? 4.774 2.101 15.162 1.00 93.25 171 ARG A CA 1
ATOM 1379 C C . ARG A 1 171 ? 5.047 1.893 13.676 1.00 93.25 171 ARG A C 1
ATOM 1381 O O . ARG A 1 171 ? 6.068 2.341 13.161 1.00 93.25 171 ARG A O 1
ATOM 1388 N N . CYS A 1 172 ? 4.148 1.196 12.984 1.00 93.00 172 CYS A N 1
ATOM 1389 C CA . CYS A 1 172 ? 4.266 0.980 11.549 1.00 93.00 172 CYS A CA 1
ATOM 1390 C C . CYS A 1 172 ? 4.177 2.304 10.780 1.00 93.00 172 CYS A C 1
ATOM 1392 O O . CYS A 1 172 ? 5.020 2.570 9.922 1.00 93.00 172 CYS A O 1
ATOM 1394 N N . LEU A 1 173 ? 3.200 3.142 11.127 1.00 92.56 173 LEU A N 1
ATOM 1395 C CA . LEU A 1 173 ? 3.014 4.458 10.531 1.00 92.56 173 LEU A CA 1
ATOM 1396 C C . LEU A 1 173 ? 4.207 5.383 10.822 1.00 92.56 173 LEU A C 1
ATOM 1398 O O . LEU A 1 173 ? 4.697 6.046 9.913 1.00 92.56 173 LEU A O 1
ATOM 1402 N N . GLU A 1 174 ? 4.728 5.370 12.050 1.00 92.38 174 GLU A N 1
ATOM 1403 C CA . GLU A 1 174 ? 5.891 6.166 12.465 1.00 92.38 174 GLU A CA 1
ATOM 1404 C C . GLU A 1 174 ? 7.148 5.784 11.676 1.00 92.38 174 GLU A C 1
ATOM 1406 O O . GLU A 1 174 ? 7.810 6.647 11.096 1.00 92.38 174 GLU A O 1
ATOM 1411 N N . ARG A 1 175 ? 7.419 4.477 11.555 1.00 92.81 175 ARG A N 1
ATOM 1412 C CA . ARG A 1 175 ? 8.526 3.953 10.746 1.00 92.81 175 ARG A CA 1
ATOM 1413 C C . ARG A 1 175 ? 8.431 4.411 9.292 1.00 92.81 175 ARG A C 1
ATOM 1415 O O . ARG A 1 175 ? 9.421 4.866 8.726 1.00 92.81 175 ARG A O 1
ATOM 1422 N N . HIS A 1 176 ? 7.252 4.287 8.687 1.00 90.25 176 HIS A N 1
ATOM 1423 C CA . HIS A 1 176 ? 7.075 4.650 7.285 1.00 90.25 176 HIS A CA 1
ATOM 1424 C C . HIS A 1 176 ? 7.055 6.165 7.058 1.00 90.25 176 HIS A C 1
ATOM 1426 O O . HIS A 1 176 ? 7.490 6.598 5.994 1.00 90.25 176 HIS A O 1
ATOM 1432 N N . SER A 1 177 ? 6.645 6.982 8.037 1.00 89.19 177 SER A N 1
ATOM 1433 C CA . SER A 1 177 ? 6.753 8.444 7.919 1.00 89.19 177 SER A CA 1
ATOM 1434 C C . SER A 1 177 ? 8.207 8.905 7.860 1.00 89.19 177 SER A C 1
ATOM 1436 O O . SER A 1 177 ? 8.571 9.694 6.985 1.00 89.19 177 SER A O 1
ATOM 1438 N N . ALA A 1 178 ? 9.065 8.332 8.713 1.00 87.44 178 ALA A N 1
ATOM 1439 C CA . ALA A 1 178 ? 10.498 8.625 8.712 1.00 87.44 178 ALA A CA 1
ATOM 1440 C C . ALA A 1 178 ? 11.162 8.294 7.361 1.00 87.44 178 ALA A C 1
ATOM 1442 O O . ALA A 1 178 ? 12.018 9.033 6.886 1.00 87.44 178 ALA A O 1
ATOM 1443 N N . GLN A 1 179 ? 10.736 7.207 6.712 1.00 82.19 179 GLN A N 1
ATOM 1444 C CA . GLN A 1 179 ? 11.251 6.774 5.405 1.00 82.19 179 GLN A CA 1
ATOM 1445 C C . GLN A 1 179 ? 10.660 7.553 4.219 1.00 82.19 179 GLN A C 1
ATOM 1447 O O . GLN A 1 179 ? 11.245 7.579 3.135 1.00 82.19 179 GLN A O 1
ATOM 1452 N N . ALA A 1 180 ? 9.492 8.170 4.403 1.00 81.00 180 ALA A N 1
ATOM 1453 C CA . ALA A 1 180 ? 8.780 8.925 3.377 1.00 81.00 180 ALA A CA 1
ATOM 1454 C C . ALA A 1 180 ? 9.037 10.442 3.462 1.00 81.00 180 ALA A C 1
ATOM 1456 O O . ALA A 1 180 ? 8.247 11.219 2.928 1.00 81.00 180 ALA A O 1
ATOM 1457 N N . ASN A 1 181 ? 10.117 10.873 4.130 1.00 80.75 181 ASN A N 1
ATOM 1458 C CA . ASN A 1 181 ? 10.461 12.284 4.353 1.00 80.75 181 ASN A CA 1
ATOM 1459 C C . ASN A 1 181 ? 9.301 13.104 4.956 1.00 80.75 181 ASN A C 1
ATOM 1461 O O . ASN A 1 181 ? 9.058 14.235 4.540 1.00 80.75 181 ASN A O 1
ATOM 1465 N N . GLY A 1 182 ? 8.555 12.518 5.898 1.00 81.56 182 GLY A N 1
ATOM 1466 C CA . GLY A 1 182 ? 7.453 13.191 6.590 1.00 81.56 182 GLY A CA 1
ATOM 1467 C C . GLY A 1 182 ? 6.122 13.215 5.833 1.00 81.56 182 GLY A C 1
ATOM 1468 O O . GLY A 1 182 ? 5.157 13.811 6.302 1.00 81.56 182 GLY A O 1
ATOM 1469 N N . ALA A 1 183 ? 6.001 12.528 4.689 1.00 82.75 183 ALA A N 1
ATOM 1470 C CA . ALA A 1 183 ? 4.748 12.483 3.921 1.00 82.75 183 ALA A CA 1
ATOM 1471 C C . ALA A 1 183 ? 3.545 11.885 4.688 1.00 82.75 183 ALA A C 1
ATOM 1473 O O . ALA A 1 183 ? 2.411 11.998 4.226 1.00 82.75 183 ALA A O 1
ATOM 1474 N N . LEU A 1 184 ? 3.782 11.227 5.828 1.00 89.88 184 LEU A N 1
ATOM 1475 C CA . LEU A 1 184 ? 2.754 10.638 6.690 1.00 89.88 184 LEU A CA 1
ATOM 1476 C C . LEU A 1 184 ? 2.636 11.360 8.046 1.00 89.88 184 LEU A C 1
ATOM 1478 O O . LEU A 1 184 ? 1.889 10.894 8.907 1.00 89.88 184 LEU A O 1
ATOM 1482 N N . ASP A 1 185 ? 3.318 12.491 8.250 1.00 90.75 185 ASP A N 1
ATOM 1483 C CA . ASP A 1 185 ? 3.337 13.199 9.539 1.00 90.75 185 ASP A CA 1
ATOM 1484 C C . ASP A 1 185 ? 1.961 13.756 9.917 1.00 90.75 185 ASP A C 1
ATOM 1486 O O . ASP A 1 185 ? 1.526 13.623 11.064 1.00 90.75 185 ASP A O 1
ATOM 1490 N N . ASP A 1 186 ? 1.221 14.287 8.942 1.00 92.38 186 ASP A N 1
ATOM 1491 C CA . ASP A 1 186 ? -0.160 14.737 9.153 1.00 92.38 186 ASP A CA 1
ATOM 1492 C C . ASP A 1 186 ? -1.068 13.571 9.572 1.00 92.38 186 ASP A C 1
ATOM 1494 O O . ASP A 1 186 ? -1.916 13.699 10.462 1.00 92.38 186 ASP A O 1
ATOM 1498 N N . VAL A 1 187 ? -0.836 12.392 8.987 1.00 94.88 187 VAL A N 1
ATOM 1499 C CA . VAL A 1 187 ? -1.581 11.176 9.322 1.00 94.88 187 VAL A CA 1
ATOM 1500 C C . VAL A 1 187 ? -1.230 10.691 10.725 1.00 94.88 187 VAL A C 1
ATOM 1502 O O . VAL A 1 187 ? -2.122 10.298 11.478 1.00 94.88 187 VAL A O 1
ATOM 1505 N N . LEU A 1 188 ? 0.046 10.763 11.121 1.00 93.75 188 LEU A N 1
ATOM 1506 C CA . LEU A 1 188 ? 0.485 10.484 12.491 1.00 93.75 188 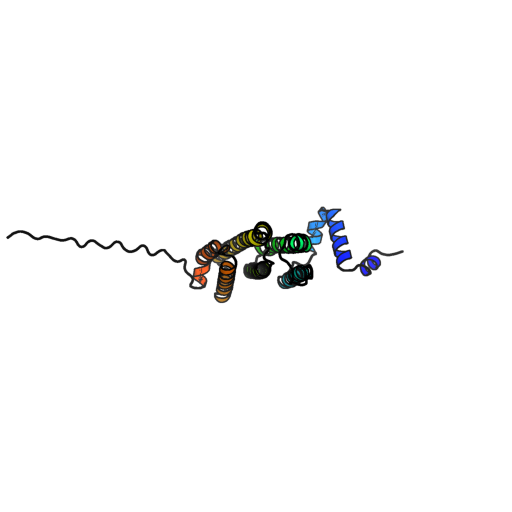LEU A CA 1
ATOM 1507 C C . LEU A 1 188 ? -0.185 11.421 13.493 1.00 93.75 188 LEU A C 1
ATOM 1509 O O . LEU A 1 188 ? -0.659 10.966 14.536 1.00 93.75 188 LEU A O 1
ATOM 1513 N N . ALA A 1 189 ? -0.259 12.716 13.185 1.00 92.88 189 ALA A N 1
ATOM 1514 C CA . ALA A 1 189 ? -0.934 13.688 14.034 1.00 92.88 189 ALA A CA 1
ATOM 1515 C C . ALA A 1 189 ? -2.429 13.357 14.189 1.00 92.88 189 ALA A C 1
ATOM 1517 O O . ALA A 1 189 ? -2.947 13.354 15.312 1.00 92.88 189 ALA A O 1
ATOM 1518 N N . SER A 1 190 ? -3.107 13.002 13.091 1.00 93.88 190 SER A N 1
ATOM 1519 C CA . SER A 1 190 ? -4.508 12.567 13.118 1.00 93.88 190 SER A CA 1
ATOM 1520 C C . SER A 1 190 ? -4.696 11.273 13.924 1.00 93.88 190 SER A C 1
ATOM 1522 O O . SER A 1 190 ? -5.578 11.193 14.782 1.00 93.88 190 SER A O 1
ATOM 1524 N N . PHE A 1 191 ? -3.797 10.297 13.757 1.00 94.94 191 PHE A N 1
ATOM 1525 C CA . PHE A 1 191 ? -3.808 9.048 14.521 1.00 94.94 191 PHE A CA 1
ATOM 1526 C C . PHE A 1 191 ? -3.693 9.307 16.026 1.00 94.94 191 PHE A C 1
ATOM 1528 O O . PHE A 1 191 ? -4.502 8.798 16.803 1.00 94.94 191 PHE A O 1
ATOM 1535 N N . ARG A 1 192 ? -2.720 10.124 16.455 1.00 93.38 192 ARG A N 1
ATOM 1536 C CA . ARG A 1 192 ? -2.529 10.476 17.874 1.00 93.38 192 ARG A CA 1
ATOM 1537 C C . ARG A 1 192 ? -3.771 11.150 18.457 1.00 93.38 192 ARG A C 1
ATOM 1539 O O . ARG A 1 192 ? -4.160 10.857 19.583 1.00 93.38 192 ARG A O 1
ATOM 1546 N N . LYS A 1 193 ? -4.430 12.014 17.682 1.00 92.50 193 LYS A N 1
ATOM 1547 C CA . LYS A 1 193 ? -5.667 12.683 18.098 1.00 92.50 193 LYS A CA 1
ATOM 1548 C C . LYS A 1 193 ? -6.843 11.709 18.258 1.00 92.50 193 LYS A C 1
ATOM 1550 O O . LYS A 1 193 ? -7.603 11.850 19.210 1.00 92.50 193 LYS A O 1
ATOM 1555 N N . GLY A 1 194 ? -7.011 10.760 17.335 1.00 90.38 194 GLY A N 1
ATOM 1556 C CA . GLY A 1 194 ? -8.182 9.874 17.290 1.00 90.38 194 GLY A CA 1
ATOM 1557 C C . GLY A 1 194 ? -8.055 8.585 18.106 1.00 90.38 194 GLY A C 1
ATOM 1558 O O . GLY A 1 194 ? -8.980 8.204 18.822 1.00 90.38 194 GLY A O 1
ATOM 1559 N N . LEU A 1 195 ? -6.905 7.919 18.009 1.00 91.62 195 LEU A N 1
ATOM 1560 C CA . LEU A 1 195 ? -6.649 6.593 18.586 1.00 91.62 195 LEU A CA 1
ATOM 1561 C C . LEU A 1 195 ? -5.542 6.602 19.648 1.00 91.62 195 LEU A C 1
ATOM 1563 O O . LEU A 1 195 ? -5.371 5.617 20.361 1.00 91.62 195 LEU A O 1
ATOM 1567 N N . GLY A 1 196 ? -4.803 7.706 19.791 1.00 86.75 196 GLY A N 1
ATOM 1568 C CA . GLY A 1 196 ? -3.662 7.801 20.704 1.00 86.75 196 GLY A CA 1
ATOM 1569 C C . GLY A 1 196 ? -4.000 7.565 22.178 1.00 86.75 196 GLY A C 1
ATOM 1570 O O . GLY A 1 196 ? -3.178 7.023 22.916 1.00 86.75 196 GLY A O 1
ATOM 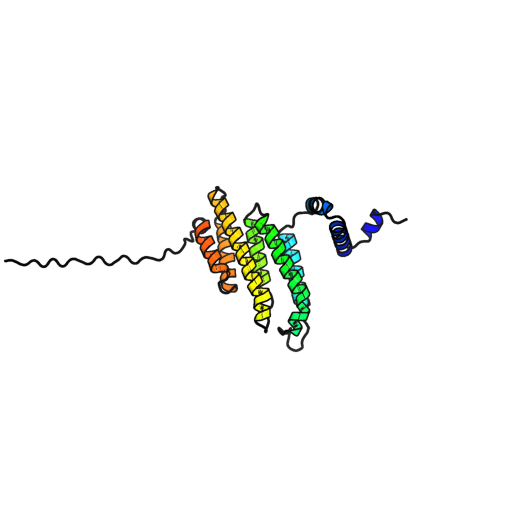1571 N N . TRP A 1 197 ? -5.232 7.867 22.601 1.00 88.62 197 TRP A N 1
ATOM 1572 C CA . TRP A 1 197 ? -5.717 7.585 23.958 1.00 88.62 197 TRP A CA 1
ATOM 1573 C C . TRP A 1 197 ? -5.722 6.088 24.306 1.00 88.62 197 TRP A C 1
ATOM 1575 O O . TRP A 1 197 ? -5.615 5.749 25.479 1.00 88.62 197 TRP A O 1
ATOM 1585 N N . MET A 1 198 ? -5.805 5.197 23.310 1.00 87.75 198 MET A N 1
ATOM 1586 C CA . MET A 1 198 ? -5.784 3.743 23.521 1.00 87.75 198 MET A CA 1
ATOM 1587 C C . MET A 1 198 ? -4.384 3.201 23.824 1.00 87.75 198 MET A C 1
ATOM 1589 O O . MET A 1 198 ? -4.267 2.064 24.264 1.00 87.75 198 MET A O 1
ATOM 1593 N N . ILE A 1 199 ? -3.337 3.982 23.544 1.00 88.00 199 ILE A N 1
ATOM 1594 C CA . ILE A 1 199 ? -1.928 3.562 23.633 1.00 88.00 199 ILE A CA 1
ATOM 1595 C C . ILE A 1 199 ? -1.069 4.548 24.438 1.00 88.00 199 ILE A C 1
ATOM 1597 O O . ILE A 1 199 ? 0.157 4.496 24.388 1.00 88.00 199 ILE A O 1
ATOM 1601 N N . GLY A 1 200 ? -1.699 5.501 25.135 1.00 81.69 200 GLY A N 1
ATOM 1602 C CA . GLY A 1 200 ? -1.008 6.530 25.919 1.00 81.69 200 GLY A CA 1
ATOM 1603 C C . GLY A 1 200 ? -0.199 7.541 25.094 1.00 81.69 200 GLY A C 1
ATOM 1604 O O . GLY A 1 200 ? 0.633 8.256 25.650 1.00 81.69 200 GLY A O 1
ATOM 1605 N N . VAL A 1 201 ? -0.426 7.633 23.778 1.00 78.75 201 VAL A N 1
ATOM 1606 C CA . VAL A 1 201 ? 0.256 8.591 22.892 1.00 78.75 201 VAL A CA 1
ATOM 1607 C C . VAL A 1 201 ? -0.658 9.793 22.677 1.00 78.75 201 VAL A C 1
ATOM 1609 O O . VAL A 1 201 ? -1.426 9.860 21.720 1.00 78.75 201 VAL A O 1
ATOM 1612 N N . HIS A 1 202 ? -0.607 10.748 23.600 1.00 69.56 202 HIS A N 1
ATOM 1613 C CA . HIS A 1 202 ? -1.423 11.956 23.515 1.00 69.56 202 HIS A CA 1
ATOM 1614 C C . HIS A 1 202 ? -0.861 12.954 22.486 1.00 69.56 202 HIS A C 1
ATOM 1616 O O . HIS A 1 202 ? 0.357 13.027 22.296 1.00 69.56 202 HIS A O 1
ATOM 1622 N N . PRO A 1 203 ? -1.717 13.756 21.823 1.00 66.12 203 PRO A N 1
ATOM 1623 C CA . PRO A 1 203 ? -1.243 14.885 21.034 1.00 66.12 203 PRO A CA 1
ATOM 1624 C C . PRO A 1 203 ? -0.464 15.841 21.946 1.00 66.12 203 PRO A C 1
ATOM 1626 O O . PRO A 1 203 ? -0.947 16.224 23.012 1.00 66.12 203 PRO A O 1
ATOM 1629 N N . THR A 1 204 ? 0.752 16.212 21.542 1.00 57.53 204 THR A N 1
ATOM 1630 C CA . THR A 1 204 ? 1.574 17.186 22.265 1.00 57.53 204 THR A CA 1
ATOM 1631 C C . THR A 1 204 ? 0.849 18.527 22.262 1.00 57.53 204 THR A C 1
ATOM 1633 O O . THR A 1 204 ? 0.824 19.218 21.243 1.00 57.53 204 THR A O 1
ATOM 1636 N N . VAL A 1 205 ? 0.221 18.888 23.380 1.00 51.88 205 VAL A N 1
ATOM 1637 C CA . VAL A 1 205 ? -0.322 20.235 23.569 1.00 51.88 205 VAL A CA 1
ATOM 1638 C C . VAL A 1 205 ? 0.878 21.182 23.648 1.00 51.88 205 VAL A C 1
ATOM 1640 O O . VAL A 1 205 ? 1.751 20.942 24.485 1.00 51.88 205 VAL A O 1
ATOM 1643 N N . PRO A 1 206 ? 0.979 22.226 22.805 1.00 46.06 206 PRO A N 1
ATOM 1644 C CA . PRO A 1 206 ? 2.001 23.243 22.994 1.00 46.06 206 PRO A CA 1
ATOM 1645 C C . PRO A 1 206 ? 1.774 23.877 24.366 1.00 46.06 206 PRO A C 1
ATOM 1647 O O . PRO A 1 206 ? 0.731 24.479 24.622 1.00 46.06 206 PRO A O 1
ATOM 1650 N N . THR A 1 207 ? 2.729 23.684 25.270 1.00 44.66 207 THR A N 1
ATOM 1651 C CA . THR A 1 207 ? 2.745 24.289 26.598 1.00 44.66 207 THR A CA 1
ATOM 1652 C C . THR A 1 207 ? 2.735 25.804 26.423 1.00 44.66 207 THR A C 1
ATOM 1654 O O . THR A 1 207 ? 3.752 26.418 26.107 1.00 44.66 207 THR A O 1
ATOM 1657 N N . VAL A 1 208 ? 1.569 26.428 26.596 1.00 50.66 208 VAL A N 1
ATOM 1658 C CA . VAL A 1 208 ? 1.486 27.874 26.794 1.00 50.66 208 VAL A CA 1
ATOM 1659 C C . VAL A 1 208 ? 2.184 28.144 28.121 1.00 50.66 208 VAL A C 1
ATOM 1661 O O . VAL A 1 208 ? 1.684 27.754 29.175 1.00 50.66 208 VAL A O 1
ATOM 1664 N N . ASN A 1 209 ? 3.374 28.744 28.061 1.00 49.66 209 ASN A N 1
ATOM 1665 C CA . ASN A 1 209 ? 4.090 29.190 29.251 1.00 49.66 209 ASN A CA 1
ATOM 1666 C C . ASN A 1 209 ? 3.143 30.058 30.096 1.00 49.66 209 ASN A C 1
ATOM 1668 O O . ASN A 1 209 ? 2.572 31.011 29.555 1.00 49.66 209 ASN A O 1
ATOM 1672 N N . PRO A 1 210 ? 2.952 29.764 31.395 1.00 48.62 210 PRO A N 1
ATOM 1673 C CA . PRO A 1 210 ? 2.174 30.639 32.253 1.00 48.62 210 PRO A CA 1
ATOM 1674 C C . PRO A 1 210 ? 2.840 32.019 32.283 1.00 48.62 210 PRO A C 1
ATOM 1676 O O . PRO A 1 210 ? 4.043 32.145 32.517 1.00 48.62 210 PRO A O 1
ATOM 1679 N N . ILE A 1 211 ? 2.041 33.047 31.994 1.00 55.78 211 ILE A N 1
ATOM 1680 C CA . ILE A 1 211 ? 2.418 34.458 32.095 1.00 55.78 211 ILE A CA 1
ATOM 1681 C C . ILE A 1 211 ? 2.982 34.677 33.508 1.00 55.78 211 ILE A C 1
ATOM 1683 O O . ILE A 1 211 ? 2.301 34.317 34.472 1.00 55.78 211 ILE A O 1
ATOM 1687 N N . PRO A 1 212 ? 4.197 35.231 33.676 1.00 48.97 212 PRO A N 1
ATOM 1688 C CA . PRO A 1 212 ? 4.716 35.506 35.005 1.00 48.97 212 PRO A CA 1
ATOM 1689 C C . PRO A 1 212 ? 3.823 36.558 35.664 1.00 48.97 212 PRO A C 1
ATOM 1691 O O . PRO A 1 212 ? 3.722 37.691 35.192 1.00 48.97 212 PRO A O 1
ATOM 1694 N N . SER A 1 213 ? 3.150 36.164 36.744 1.00 51.84 213 SER A N 1
ATOM 1695 C CA . SER A 1 213 ? 2.386 37.060 37.605 1.00 51.84 213 SER A CA 1
ATOM 1696 C C . SER A 1 213 ? 3.315 38.163 38.107 1.00 51.84 213 SER A C 1
ATOM 1698 O O . SER A 1 213 ? 4.193 37.921 38.936 1.00 51.84 213 SER A O 1
ATOM 1700 N N . GLY A 1 214 ? 3.146 39.372 37.572 1.00 50.66 214 GLY A N 1
ATOM 1701 C CA . GLY A 1 214 ? 3.849 40.557 38.039 1.00 50.66 214 GLY A CA 1
ATOM 1702 C C . GLY A 1 214 ? 3.535 40.787 39.514 1.00 50.66 214 GLY A C 1
ATOM 1703 O O . GLY A 1 214 ? 2.409 41.128 39.871 1.00 50.66 214 GLY A O 1
ATOM 1704 N N . HIS A 1 215 ? 4.532 40.575 40.370 1.00 52.53 215 HIS A N 1
ATOM 1705 C CA . HIS A 1 215 ? 4.486 40.978 41.767 1.00 52.53 215 HIS A CA 1
ATOM 1706 C C . HIS A 1 215 ? 4.299 42.498 41.840 1.00 52.53 215 HIS A C 1
ATOM 1708 O O . HIS A 1 215 ? 5.164 43.267 41.420 1.00 52.53 215 HIS A O 1
ATOM 1714 N N . GLY A 1 216 ? 3.149 42.917 42.371 1.00 42.75 216 GLY A N 1
ATOM 1715 C CA . GLY A 1 216 ? 2.864 44.306 42.701 1.00 42.75 216 GLY A CA 1
ATOM 1716 C C . GLY A 1 216 ? 3.824 44.810 43.776 1.00 42.75 216 GLY A C 1
ATOM 1717 O O . GLY A 1 216 ? 3.843 44.305 44.898 1.00 42.75 216 GLY A O 1
ATOM 1718 N N . LEU A 1 217 ? 4.614 45.821 43.423 1.00 44.00 217 LEU A N 1
ATOM 1719 C CA . LEU A 1 217 ? 5.356 46.645 44.367 1.00 44.00 217 LEU A CA 1
ATOM 1720 C C . LEU A 1 217 ? 4.363 47.580 45.068 1.00 44.00 217 LEU A C 1
ATOM 1722 O O . LEU A 1 217 ? 4.000 48.627 44.535 1.00 44.00 217 LEU A O 1
ATOM 1726 N N . PHE A 1 218 ? 3.918 47.206 46.267 1.00 45.38 218 PHE A N 1
ATOM 1727 C CA . PHE A 1 218 ? 3.322 48.160 47.198 1.00 45.38 218 PHE A CA 1
ATOM 1728 C C . PHE A 1 218 ? 4.450 48.963 47.850 1.00 45.38 218 PHE A C 1
ATOM 1730 O O . PHE A 1 218 ? 5.143 48.487 48.746 1.00 45.38 218 PHE A O 1
ATOM 1737 N N . SER A 1 219 ? 4.646 50.184 47.358 1.00 43.41 219 SER A N 1
ATOM 1738 C CA . SER A 1 219 ? 5.442 51.214 48.020 1.00 43.41 219 SER A CA 1
ATOM 1739 C C . SER A 1 219 ? 4.583 51.863 49.105 1.00 43.41 219 SER A C 1
ATOM 1741 O O . SER A 1 219 ? 3.738 52.704 48.802 1.00 43.41 219 SER A O 1
ATOM 1743 N N . SER A 1 220 ? 4.785 51.474 50.362 1.00 44.91 220 SER A N 1
ATOM 1744 C CA . SER A 1 220 ? 4.227 52.182 51.519 1.00 44.91 220 SER A CA 1
ATOM 1745 C C . SER A 1 220 ? 5.075 53.417 51.817 1.00 44.91 220 SER A C 1
ATOM 1747 O O . SER A 1 220 ? 6.229 53.298 52.222 1.00 44.91 220 SER A O 1
ATOM 1749 N N . GLY A 1 221 ? 4.500 54.598 51.605 1.00 45.41 221 GLY A N 1
ATOM 1750 C CA . GLY A 1 221 ? 4.961 55.849 52.201 1.00 45.41 221 GLY A CA 1
ATOM 1751 C C . GLY A 1 221 ? 4.043 56.258 53.355 1.00 45.41 221 GLY A C 1
ATOM 1752 O O . GLY A 1 221 ? 2.911 55.781 53.428 1.00 45.41 221 GLY A O 1
ATOM 1753 N N . ILE A 1 222 ? 4.526 57.211 54.161 1.00 47.97 222 ILE A N 1
ATOM 1754 C CA . ILE A 1 222 ? 3.906 57.850 55.343 1.00 47.97 222 ILE A CA 1
ATOM 1755 C C . ILE A 1 222 ? 4.009 56.949 56.605 1.00 47.97 222 ILE A C 1
ATOM 1757 O O . ILE A 1 222 ? 3.409 55.882 56.646 1.00 47.97 222 ILE A O 1
ATOM 1761 N N . TYR A 1 223 ? 4.824 57.231 57.631 1.00 43.62 223 TYR A N 1
ATOM 1762 C CA . TYR A 1 223 ? 5.118 58.475 58.368 1.00 43.62 223 TYR A CA 1
ATOM 1763 C C . TYR A 1 223 ? 6.570 58.521 58.863 1.00 43.62 223 TYR A C 1
ATOM 1765 O O . TYR A 1 223 ? 7.101 57.442 59.212 1.00 43.62 223 TYR A O 1
#

Foldseek 3Di:
DDDPVNVVVPDDPVRVVVVVVVVCVVPVVCVVVVVVPDDQDAPVNLLVVLVVLLVVLVVQFDDDPVPGALEPVRCVSSVVSLVVSLVSLLVVLCVCQVVDPDLLRNLSSLLSSLVSLLVDDDHPDVVSCCVRRVVSLLSSLVSLLSSLVVVLVVVVVVDDDQLVSLVVSLVSLVVSCVSNVNSNVVSNLSNQPRPVVSNVRHRPDPPPPPDPDDDDDDDDDDD

Organism: NCBI:txid1712513